Protein AF-A0A834P780-F1 (afdb_monomer_lite)

Foldseek 3Di:
DPPDDPLQFWKKWFWKFFPDDDDDDPDDDWDWDWDADPPFQWIFIDTPHDGRMITGMDGDPDCVVVDDPVVVVCVVDPPPPFDQPAALVNLVVLVVLLPDDDDDLLSFFGTAGPQLFKGKGWDPVDPVSRVSNQVSSVVSNDPDSFRKDWGTFRMKTADSVQLVVQQVPDPDPTRIWMWGADVVQRWIDTRRIITGDTDMDGDDDDPPPDDQDDDDDDDDDPPPVDDDDPLVVLLVVVVVLVVPDPDDQEAEEEEEDEPPFLDELVRDCLVSNVVSVVNDPRHHYAAEYADDPPSYDDHDPRYHYYHPVPDDPPDDHSYYHYGDDPPPPDPDPPPDD

Secondary structure (DSSP, 8-state):
-----TTT--EEEEEEEE-SPPPPPSSS---EEEEE-TTT-EEEEEETTEEEEEEEEEE-S-GGGTS--HHHHGGGS-GGG----EEHHHHHHHHHHHT----GGG--EEEE-TTSSEEEEE--S-HHHHHHHHHHHHHHT-S--S-EEEEEEEEEEE-HHHHHHHHHH--SSS-EEEEEEETTTTEEEETTEEEEEEEEEE-PPPPPS------------TT------HHHHHHHHHHHHHHHS-S--EEEEEEE--TT----GGG-SHHHHHHHHHTSTT-EEEEEEE--TTS--SPPTTEEEE-GGG--TT---SEEEE-S-TTSS--------

InterPro domains:
  IPR042104 Polyketide synthase, dehydratase domain superfamily [G3DSA:3.10.129.110] (1-208)
  IPR049900 Polyketide synthase, dehydratase domain [PS52019] (1-212)

Radius of gyration: 33.85 Å; chains: 1; bounding box: 93×37×92 Å

Organism: Vespula pensylvanica (NCBI:txid30213)

pLDDT: mean 85.48, std 14.21, range [28.95, 98.44]

Structure (mmCIF, N/CA/C/O backbone):
data_AF-A0A834P780-F1
#
_entry.id   AF-A0A834P780-F1
#
loop_
_atom_site.group_PDB
_atom_site.id
_atom_site.type_symbol
_atom_site.label_atom_id
_atom_site.label_alt_id
_atom_site.label_comp_id
_atom_site.label_asym_id
_atom_site.label_entity_id
_atom_site.label_seq_id
_atom_site.pdbx_PDB_ins_code
_atom_site.Cartn_x
_atom_site.Cartn_y
_atom_site.Cartn_z
_atom_site.occupancy
_atom_site.B_iso_or_equiv
_atom_site.auth_seq_id
_atom_site.auth_comp_id
_atom_site.auth_asym_id
_atom_site.auth_atom_id
_atom_site.pdbx_PDB_model_num
ATOM 1 N N . MET A 1 1 ? -33.443 7.386 7.843 1.00 53.06 1 MET A N 1
ATOM 2 C CA . MET A 1 1 ? -32.119 7.775 8.366 1.00 53.06 1 MET A CA 1
ATOM 3 C C . MET A 1 1 ? -32.273 8.022 9.853 1.00 53.06 1 MET A C 1
ATOM 5 O O . MET A 1 1 ? -33.355 8.438 10.237 1.00 53.06 1 MET A O 1
ATOM 9 N N . MET A 1 2 ? -31.246 7.759 10.665 1.00 61.97 2 MET A N 1
ATOM 10 C CA . MET A 1 2 ? -31.275 8.039 12.113 1.00 61.97 2 MET A CA 1
ATOM 11 C C . MET A 1 2 ? -31.047 9.528 12.452 1.00 61.97 2 MET A C 1
ATOM 13 O O . MET A 1 2 ? -31.083 9.888 13.618 1.00 61.97 2 MET A O 1
ATOM 17 N N . GLY A 1 3 ? -30.807 10.397 11.460 1.00 66.56 3 GLY A N 1
ATOM 18 C CA . GLY A 1 3 ? -30.687 11.851 11.656 1.00 66.56 3 GLY A CA 1
ATOM 19 C C . GLY A 1 3 ? -29.412 12.332 12.363 1.00 66.56 3 GLY A C 1
ATOM 20 O O . GLY A 1 3 ? -29.255 13.532 12.536 1.00 66.56 3 GLY A O 1
ATOM 21 N N . GLN A 1 4 ? -28.505 11.429 12.750 1.00 73.12 4 GLN A N 1
ATOM 22 C CA . GLN A 1 4 ? -27.232 11.753 13.404 1.00 73.12 4 GLN A CA 1
ATOM 23 C C . GLN A 1 4 ? -26.077 11.877 12.404 1.00 73.12 4 GLN A C 1
ATOM 25 O O . GLN A 1 4 ? -26.059 11.200 11.369 1.00 73.12 4 GLN A O 1
ATOM 30 N N . LEU A 1 5 ? -25.093 12.716 12.737 1.00 79.62 5 LEU A N 1
ATOM 31 C CA . LEU A 1 5 ? -23.859 12.852 11.969 1.00 79.62 5 LEU A CA 1
ATOM 32 C C . LEU A 1 5 ? -23.000 11.590 12.112 1.00 79.62 5 LEU A C 1
ATOM 34 O O . LEU A 1 5 ? -22.863 11.023 13.195 1.00 79.62 5 LEU A O 1
ATOM 38 N N . TYR A 1 6 ? -22.361 11.159 11.021 1.00 78.50 6 TYR A N 1
ATOM 39 C CA . TYR A 1 6 ? -21.456 10.000 11.049 1.00 78.50 6 TYR A CA 1
ATOM 40 C C . TYR A 1 6 ? -20.258 10.209 11.989 1.00 78.50 6 TYR A C 1
ATOM 42 O O . TYR A 1 6 ? -19.675 9.243 12.463 1.00 78.50 6 TYR A O 1
ATOM 50 N N . THR A 1 7 ? -19.913 11.465 12.283 1.00 81.44 7 THR A N 1
ATOM 51 C CA . THR A 1 7 ? -18.859 11.866 13.221 1.00 81.44 7 THR A CA 1
ATOM 52 C C . THR A 1 7 ? -19.252 11.745 14.690 1.00 81.44 7 THR A C 1
ATOM 54 O O . THR A 1 7 ? -18.440 12.093 15.538 1.00 81.44 7 THR A O 1
ATOM 57 N N . GLU A 1 8 ? -20.464 11.282 14.996 1.00 84.81 8 GLU A N 1
ATOM 58 C CA . GLU A 1 8 ? -20.998 11.130 16.359 1.00 84.81 8 GLU A CA 1
ATOM 59 C C . GLU A 1 8 ? -21.539 9.713 16.617 1.00 84.81 8 GLU A C 1
ATOM 61 O O . GLU A 1 8 ? -21.926 9.373 17.733 1.00 84.81 8 GLU A O 1
ATOM 66 N N . MET A 1 9 ? -21.551 8.858 15.589 1.00 88.25 9 MET A N 1
ATOM 67 C CA . MET A 1 9 ? -22.038 7.486 15.673 1.00 88.25 9 MET A CA 1
ATOM 68 C C . MET A 1 9 ? -20.899 6.477 15.780 1.00 88.25 9 MET A C 1
ATOM 70 O O . MET A 1 9 ? -20.223 6.157 14.803 1.00 88.25 9 MET A O 1
ATOM 74 N N . SER A 1 10 ? -20.753 5.894 16.962 1.00 92.75 10 SER A N 1
ATOM 75 C CA . SER A 1 10 ? -19.920 4.712 17.137 1.00 92.75 10 SER A CA 1
ATOM 76 C C . SER A 1 10 ? -20.602 3.466 16.565 1.00 92.75 10 SER A C 1
ATOM 78 O O . SER A 1 10 ? -21.794 3.225 16.780 1.00 92.75 10 SER A O 1
ATOM 80 N N . ILE A 1 11 ? -19.838 2.652 15.844 1.00 94.19 11 ILE A N 1
ATOM 81 C CA . ILE A 1 11 ? -20.357 1.530 15.060 1.00 94.19 11 ILE A CA 1
ATOM 82 C C . ILE A 1 11 ? -19.485 0.291 15.207 1.00 94.19 11 ILE A C 1
ATOM 84 O O . ILE A 1 11 ? -18.294 0.361 15.512 1.00 94.19 11 ILE A O 1
ATOM 88 N N . VAL A 1 12 ? -20.090 -0.859 14.921 1.00 97.06 12 VAL A N 1
ATOM 89 C CA . VAL A 1 12 ? -19.370 -2.108 14.692 1.00 97.06 12 VAL A CA 1
ATOM 90 C C . VAL A 1 12 ? -19.703 -2.616 13.298 1.00 97.06 12 VAL A C 1
ATOM 92 O O . VAL A 1 12 ? -20.877 -2.723 12.933 1.00 97.06 12 VAL A O 1
ATOM 95 N N . MET A 1 13 ? -18.666 -2.941 12.531 1.00 97.69 13 MET A N 1
ATOM 96 C CA . MET A 1 13 ? -18.792 -3.680 11.282 1.00 97.69 13 MET A CA 1
ATOM 97 C C . MET A 1 13 ? -18.293 -5.111 11.466 1.00 97.69 13 MET A C 1
ATOM 99 O O . MET A 1 13 ? -17.310 -5.358 12.162 1.00 97.69 13 MET A O 1
ATOM 103 N N . GLU A 1 14 ? -18.970 -6.063 10.837 1.00 98.12 14 GLU A N 1
ATOM 104 C CA . GLU A 1 14 ? -18.698 -7.493 10.949 1.00 98.12 14 GLU A CA 1
ATOM 105 C C . GLU A 1 14 ? -18.681 -8.128 9.560 1.00 98.12 14 GLU A C 1
ATOM 107 O O . GLU A 1 14 ? -19.506 -7.803 8.702 1.00 98.12 14 GLU A O 1
ATOM 112 N N . ASN A 1 15 ? -17.767 -9.079 9.366 1.00 97.88 15 ASN A N 1
ATOM 113 C CA . ASN A 1 15 ? -17.614 -9.851 8.134 1.00 97.88 15 ASN A CA 1
ATOM 114 C C . ASN A 1 15 ? -17.532 -8.972 6.877 1.00 97.88 15 ASN A C 1
ATOM 116 O O . ASN A 1 15 ? -18.175 -9.272 5.870 1.00 97.88 15 ASN A O 1
ATOM 120 N N . VAL A 1 16 ? -16.747 -7.895 6.949 1.00 98.44 16 VAL A N 1
ATOM 121 C CA . VAL A 1 16 ? -16.479 -7.033 5.798 1.00 98.44 16 VAL A CA 1
ATOM 122 C C . VAL A 1 16 ? -15.636 -7.819 4.800 1.00 98.44 16 VAL A C 1
ATOM 124 O O . VAL A 1 16 ? -14.624 -8.410 5.178 1.00 98.44 16 VAL A O 1
ATOM 127 N N . LYS A 1 17 ? -16.050 -7.846 3.537 1.00 98.25 17 LYS A N 1
ATOM 128 C CA . LYS A 1 17 ? -15.333 -8.494 2.435 1.00 98.25 17 LYS A CA 1
ATOM 129 C C . LYS A 1 17 ? -15.096 -7.487 1.327 1.00 98.25 17 LYS A C 1
ATOM 131 O O . LYS A 1 17 ? -16.049 -6.854 0.877 1.00 98.25 17 LYS A O 1
ATOM 136 N N . PHE A 1 18 ? -13.849 -7.382 0.891 1.00 97.12 18 PHE A N 1
ATOM 137 C CA . PHE A 1 18 ? -13.447 -6.594 -0.266 1.00 97.12 18 PHE A CA 1
ATOM 138 C C . PHE A 1 18 ? -13.364 -7.541 -1.462 1.00 97.12 18 PHE A C 1
ATOM 140 O O . PHE A 1 18 ? -12.452 -8.361 -1.553 1.00 97.12 18 PHE A O 1
ATOM 147 N N . ASN A 1 19 ? -14.356 -7.469 -2.344 1.00 95.19 19 ASN A N 1
ATOM 148 C CA . ASN A 1 19 ? -14.476 -8.371 -3.489 1.00 95.19 19 ASN A CA 1
ATOM 149 C C . ASN A 1 19 ? -13.595 -7.912 -4.655 1.00 95.19 19 ASN A C 1
ATOM 151 O O . ASN A 1 19 ? -13.084 -8.733 -5.412 1.00 95.19 19 ASN A O 1
ATOM 155 N N . ARG A 1 20 ? -13.437 -6.593 -4.809 1.00 92.56 20 ARG A N 1
ATOM 156 C CA . ARG A 1 20 ? -12.664 -5.975 -5.885 1.00 92.56 20 ARG A CA 1
ATOM 157 C C . ARG A 1 20 ? -12.121 -4.626 -5.431 1.00 92.56 20 ARG A C 1
ATOM 159 O O . ARG A 1 20 ? -12.815 -3.886 -4.740 1.00 92.56 20 ARG A O 1
ATOM 166 N N . ALA A 1 21 ? -10.900 -4.306 -5.845 1.00 91.88 21 ALA A N 1
ATOM 167 C CA . ALA A 1 21 ? -10.342 -2.972 -5.677 1.00 91.88 21 ALA A CA 1
ATOM 168 C C . ALA A 1 21 ? -10.869 -2.019 -6.758 1.00 91.88 21 ALA A C 1
ATOM 170 O O . ALA A 1 21 ? -11.030 -2.413 -7.914 1.00 91.88 21 ALA A O 1
ATOM 171 N N . THR A 1 22 ? -11.089 -0.765 -6.385 1.00 93.56 22 THR A N 1
ATOM 172 C CA . THR A 1 22 ? -11.543 0.291 -7.294 1.00 93.56 22 THR A CA 1
ATOM 173 C C . THR A 1 22 ? -10.359 1.172 -7.673 1.00 93.56 22 THR A C 1
ATOM 175 O O . THR A 1 22 ? -9.677 1.710 -6.801 1.00 93.56 22 THR A O 1
ATOM 178 N N . ILE A 1 23 ? -10.095 1.306 -8.974 1.00 92.62 23 ILE A N 1
ATOM 179 C CA . ILE A 1 23 ? -9.039 2.179 -9.497 1.00 92.62 23 ILE A CA 1
ATOM 180 C C . ILE A 1 23 ? -9.651 3.560 -9.714 1.00 92.62 23 ILE A C 1
ATOM 182 O O . ILE A 1 23 ? -10.583 3.707 -10.500 1.00 92.62 23 ILE A O 1
ATOM 186 N N . VAL A 1 24 ? -9.126 4.569 -9.023 1.00 93.56 24 VAL A N 1
ATOM 187 C CA . VAL A 1 24 ? -9.560 5.959 -9.200 1.00 93.56 24 VAL A CA 1
ATOM 188 C C . VAL A 1 24 ? -8.748 6.579 -10.346 1.00 93.56 24 VAL A C 1
ATOM 190 O O . VAL A 1 24 ? -7.519 6.581 -10.256 1.00 93.56 24 VAL A O 1
ATOM 193 N N . PRO A 1 25 ? -9.384 7.069 -11.427 1.00 93.75 25 PRO A N 1
ATOM 194 C CA . PRO A 1 25 ? -8.677 7.699 -12.537 1.00 93.75 25 PRO A CA 1
ATOM 195 C C . PRO A 1 25 ? -8.158 9.091 -12.146 1.00 93.75 25 PRO A C 1
ATOM 197 O O . PRO A 1 25 ? -8.741 9.756 -11.291 1.00 93.75 25 PRO A O 1
ATOM 200 N N . GLU A 1 26 ? -7.092 9.555 -12.805 1.00 94.12 26 GLU A N 1
ATOM 201 C CA . GLU A 1 26 ? -6.546 10.909 -12.593 1.00 94.12 26 GLU A CA 1
ATOM 202 C C . GLU A 1 26 ? -7.549 12.009 -12.967 1.00 94.12 26 GLU A C 1
ATOM 204 O O . GLU A 1 26 ? -7.599 13.060 -12.331 1.00 94.12 26 GLU A O 1
ATOM 209 N N . VAL A 1 27 ? -8.367 11.751 -13.991 1.00 95.62 27 VAL A N 1
ATOM 210 C CA . VAL A 1 27 ? -9.405 12.659 -14.483 1.00 95.62 27 VAL A CA 1
ATOM 211 C C . VAL A 1 27 ? -10.743 11.927 -14.514 1.00 95.62 27 VAL A C 1
ATOM 213 O O . VAL A 1 27 ? -10.834 10.791 -14.978 1.00 95.62 27 VAL A O 1
ATOM 216 N N . GLY A 1 28 ? -11.797 12.601 -14.053 1.00 93.38 28 GLY A N 1
ATOM 217 C CA . GLY A 1 28 ? -13.164 12.083 -14.036 1.00 93.38 28 GLY A CA 1
ATOM 218 C C . GLY A 1 28 ? -13.684 11.837 -12.622 1.00 93.38 28 GLY A C 1
ATOM 219 O O . GLY A 1 28 ? -13.218 12.437 -11.656 1.00 93.38 28 GLY A O 1
ATOM 220 N N . LYS A 1 29 ? -14.696 10.976 -12.509 1.00 93.75 29 LYS A N 1
ATOM 221 C CA . LYS A 1 29 ? -15.316 10.595 -11.236 1.00 93.75 29 LYS A CA 1
ATOM 222 C C . LYS A 1 29 ? -15.592 9.097 -11.202 1.00 93.75 29 LYS A C 1
ATOM 224 O O . LYS A 1 29 ? -15.872 8.499 -12.237 1.00 93.75 29 LYS A O 1
ATOM 229 N N . VAL A 1 30 ? -15.560 8.524 -10.002 1.00 94.62 30 VAL A N 1
ATOM 230 C CA . VAL A 1 30 ? -16.035 7.163 -9.725 1.00 94.62 30 VAL A CA 1
ATOM 231 C C . VAL A 1 30 ? -17.297 7.276 -8.884 1.00 94.62 30 VAL A C 1
ATOM 233 O O . VAL A 1 30 ? -17.285 7.914 -7.832 1.00 94.62 30 VAL A O 1
ATOM 236 N N . GLU A 1 31 ? -18.389 6.680 -9.352 1.00 95.38 31 GLU A N 1
ATOM 237 C CA . GLU A 1 31 ? -19.651 6.660 -8.616 1.00 95.38 31 GLU A CA 1
ATOM 238 C C . GLU A 1 31 ? -19.748 5.388 -7.778 1.00 95.38 31 GLU A C 1
ATOM 240 O O . GLU A 1 31 ? -19.650 4.272 -8.290 1.00 95.38 31 GLU A O 1
ATOM 245 N N . ILE A 1 32 ? -19.930 5.577 -6.471 1.00 96.38 32 ILE A N 1
ATOM 246 C CA . ILE A 1 32 ? -20.053 4.500 -5.494 1.00 96.38 32 IL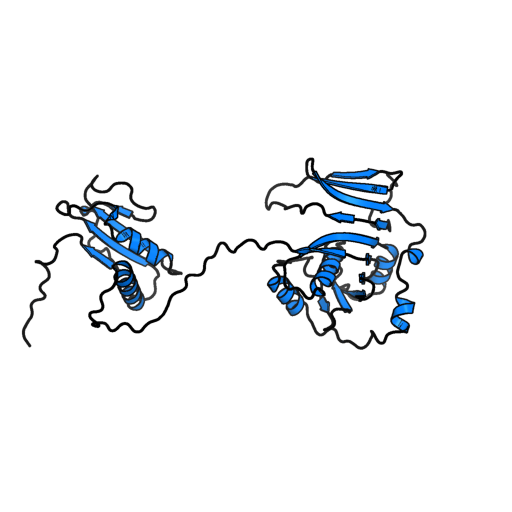E A CA 1
ATOM 247 C C . ILE A 1 32 ? -21.407 4.627 -4.804 1.00 96.38 32 ILE A C 1
ATOM 249 O O . ILE A 1 32 ? -21.736 5.673 -4.241 1.00 96.38 32 ILE A O 1
ATOM 253 N N . ILE A 1 33 ? -22.174 3.543 -4.812 1.00 97.25 33 ILE A N 1
ATOM 254 C CA . ILE A 1 33 ? -23.492 3.462 -4.186 1.00 97.25 33 ILE A CA 1
ATOM 255 C C . ILE A 1 33 ? -23.385 2.587 -2.941 1.00 97.25 33 ILE A C 1
ATOM 257 O O . ILE A 1 33 ? -22.911 1.455 -3.004 1.00 97.25 33 ILE A O 1
ATOM 261 N N . VAL A 1 34 ? -23.846 3.099 -1.799 1.00 96.50 34 VAL A N 1
ATOM 262 C CA . VAL A 1 34 ? -23.884 2.353 -0.534 1.00 96.50 34 VAL A CA 1
ATOM 263 C C . VAL A 1 34 ? -25.327 2.015 -0.192 1.00 96.50 34 VAL A C 1
ATOM 265 O O . VAL A 1 34 ? -26.164 2.901 -0.019 1.00 96.50 34 VAL A O 1
ATOM 268 N N . MET A 1 35 ? -25.614 0.727 -0.046 1.00 95.94 35 MET A N 1
ATOM 269 C CA . MET A 1 35 ? -26.929 0.216 0.326 1.00 95.94 35 MET A CA 1
ATOM 270 C C . MET A 1 35 ? -26.850 -0.460 1.687 1.00 95.94 35 MET A C 1
ATOM 272 O O . MET A 1 35 ? -25.970 -1.281 1.924 1.00 95.94 35 MET A O 1
ATOM 276 N N . ILE A 1 36 ? -27.779 -0.131 2.588 1.00 95.31 36 ILE A N 1
ATOM 277 C CA . ILE A 1 36 ? -27.848 -0.711 3.936 1.00 95.31 36 ILE A CA 1
ATOM 278 C C . ILE A 1 36 ? -29.266 -1.217 4.197 1.00 95.31 36 ILE A C 1
ATOM 280 O O . ILE A 1 36 ? -30.235 -0.453 4.195 1.00 95.31 36 ILE A O 1
ATOM 284 N N . GLN A 1 37 ? -29.393 -2.508 4.487 1.00 94.50 37 GLN A N 1
ATOM 285 C CA . GLN A 1 37 ? -30.644 -3.137 4.892 1.00 94.50 37 GLN A CA 1
ATOM 286 C C . GLN A 1 37 ? -30.921 -2.848 6.370 1.00 94.50 37 GLN A C 1
ATOM 288 O O . GLN A 1 37 ? -30.290 -3.422 7.254 1.00 94.50 37 GLN A O 1
ATOM 293 N N . LYS A 1 38 ? -31.904 -1.988 6.661 1.00 88.25 38 LYS A N 1
ATOM 294 C CA . LYS A 1 38 ? -32.189 -1.515 8.032 1.00 88.25 38 LYS A CA 1
ATOM 295 C C . LYS A 1 38 ? -32.453 -2.629 9.053 1.00 88.25 38 LYS A C 1
ATOM 297 O O . LYS A 1 38 ? -32.043 -2.491 10.196 1.00 88.25 38 LYS A O 1
ATOM 302 N N . GLY A 1 39 ? -33.143 -3.702 8.659 1.00 90.44 39 GLY A N 1
ATOM 303 C CA . GLY A 1 39 ? -33.504 -4.784 9.584 1.00 90.44 39 GLY A CA 1
ATOM 304 C C . GLY A 1 39 ? -32.335 -5.712 9.920 1.00 90.44 39 GLY A C 1
ATOM 305 O O . GLY A 1 39 ? -32.131 -6.067 11.075 1.00 90.44 39 GLY A O 1
ATOM 306 N N . SER A 1 40 ? -31.550 -6.099 8.912 1.00 93.50 40 SER A N 1
ATOM 307 C CA . SER A 1 40 ? -30.451 -7.060 9.074 1.00 93.50 40 SER A CA 1
ATOM 308 C C . SER A 1 40 ? -29.105 -6.394 9.377 1.00 93.50 40 SER A C 1
ATOM 310 O O . SER A 1 40 ? -28.187 -7.066 9.846 1.00 93.50 40 SER A O 1
ATOM 312 N N . GLY A 1 41 ? -28.960 -5.101 9.074 1.00 95.19 41 GLY A N 1
ATOM 313 C CA . GLY A 1 41 ? -27.688 -4.382 9.090 1.00 95.19 41 GLY A CA 1
ATOM 314 C C . GLY A 1 41 ? -26.738 -4.795 7.965 1.00 95.19 41 GLY A C 1
ATOM 315 O O . GLY A 1 41 ? -25.602 -4.337 7.941 1.00 95.19 41 GLY A O 1
ATOM 316 N N . LYS A 1 42 ? -27.146 -5.673 7.039 1.00 97.88 42 LYS A N 1
ATOM 317 C CA . LYS A 1 42 ? -26.307 -6.030 5.888 1.00 97.88 42 LYS A CA 1
ATOM 318 C C . LYS A 1 42 ? -26.124 -4.809 4.998 1.00 97.88 42 LYS A C 1
ATOM 320 O O . LYS A 1 42 ? -27.096 -4.105 4.724 1.00 97.88 42 LYS A O 1
ATOM 325 N N . PHE A 1 43 ? -24.900 -4.578 4.554 1.00 97.81 43 PHE A N 1
ATOM 326 C CA . PHE A 1 43 ? -24.593 -3.512 3.620 1.00 97.81 43 PHE A CA 1
ATOM 327 C C . PHE A 1 43 ? -23.808 -4.029 2.425 1.00 97.81 43 PHE A C 1
ATOM 329 O O . PHE A 1 43 ? -23.070 -5.014 2.520 1.00 97.81 43 PHE A O 1
ATOM 336 N N . GLU A 1 44 ? -23.961 -3.315 1.321 1.00 97.69 44 GLU A N 1
ATOM 337 C CA . GLU A 1 44 ? -23.237 -3.533 0.080 1.00 97.69 44 GLU A CA 1
ATOM 338 C C . GLU A 1 44 ? -22.784 -2.181 -0.468 1.00 97.69 44 GLU A C 1
ATOM 340 O O . GLU A 1 44 ? -23.498 -1.180 -0.373 1.00 97.69 44 GLU A O 1
ATOM 345 N N . VAL A 1 45 ? -21.574 -2.159 -1.011 1.00 98.06 45 VAL A N 1
ATOM 346 C CA . VAL A 1 45 ? -20.997 -1.026 -1.724 1.00 98.06 45 VAL A CA 1
ATOM 347 C C . VAL A 1 45 ? -20.837 -1.456 -3.171 1.00 98.06 45 VAL A C 1
ATOM 349 O O . VAL A 1 45 ? -20.222 -2.490 -3.440 1.00 98.06 45 VAL A O 1
ATOM 352 N N . VAL A 1 46 ? -21.409 -0.681 -4.082 1.00 97.25 46 VAL A N 1
ATOM 353 C CA . VAL A 1 46 ? -21.520 -1.006 -5.502 1.00 97.25 46 VAL A CA 1
ATOM 354 C C . VAL A 1 46 ? -20.834 0.073 -6.330 1.00 97.25 46 VAL A C 1
ATOM 356 O O . VAL A 1 46 ? -20.993 1.262 -6.064 1.00 97.25 46 VAL A O 1
ATOM 359 N N . GLU A 1 47 ? -20.081 -0.360 -7.333 1.00 95.94 47 GLU A N 1
ATOM 360 C CA . GLU A 1 47 ? -19.492 0.479 -8.376 1.00 95.94 47 GLU A CA 1
ATOM 361 C C . GLU A 1 47 ? -20.043 -0.008 -9.725 1.00 95.94 47 GLU A C 1
ATOM 363 O O . GLU A 1 47 ? -19.820 -1.163 -10.107 1.00 95.94 47 GLU A O 1
ATOM 368 N N . GLY A 1 48 ? -20.810 0.839 -10.421 1.00 91.25 48 GLY A N 1
ATOM 369 C CA . GLY A 1 48 ? -21.613 0.414 -11.575 1.00 91.25 48 GLY A CA 1
ATOM 370 C C . GLY A 1 48 ? -22.645 -0.640 -11.164 1.00 91.25 48 GLY A C 1
ATOM 371 O O . GLY A 1 48 ? -23.474 -0.378 -10.299 1.00 91.25 48 GLY A O 1
ATOM 372 N N . ASP A 1 49 ? -22.536 -1.845 -11.729 1.00 90.50 49 ASP A N 1
ATOM 373 C CA . ASP A 1 49 ? -23.419 -2.984 -11.423 1.00 90.50 49 ASP A CA 1
ATOM 374 C C . ASP A 1 49 ? -22.746 -4.056 -10.545 1.00 90.50 49 ASP A C 1
ATOM 376 O O . ASP A 1 49 ? -23.281 -5.146 -10.343 1.00 90.50 49 ASP A O 1
ATOM 380 N N . THR A 1 50 ? -21.537 -3.790 -10.037 1.00 94.69 50 THR A N 1
ATOM 381 C CA . THR A 1 50 ? -20.739 -4.787 -9.305 1.00 94.69 50 THR A CA 1
ATOM 382 C C . THR A 1 50 ? -20.621 -4.446 -7.824 1.00 94.69 50 THR A C 1
ATOM 384 O O . THR A 1 50 ? -20.135 -3.377 -7.456 1.00 94.69 50 THR A O 1
ATOM 387 N N . ALA A 1 51 ? -20.994 -5.390 -6.954 1.00 96.06 51 ALA A N 1
ATOM 388 C CA . ALA A 1 51 ? -20.771 -5.282 -5.514 1.00 96.06 51 ALA A CA 1
ATOM 389 C C . ALA A 1 51 ? -19.279 -5.455 -5.173 1.00 96.06 51 ALA A C 1
ATOM 391 O O . ALA A 1 51 ? -18.735 -6.564 -5.198 1.00 96.06 51 ALA A O 1
ATOM 392 N N . ILE A 1 52 ? -18.623 -4.350 -4.824 1.00 97.75 52 ILE A N 1
ATOM 393 C CA . ILE A 1 52 ? -17.189 -4.287 -4.520 1.00 97.75 52 ILE A CA 1
ATOM 394 C C . ILE A 1 52 ? -16.881 -4.531 -3.039 1.00 97.75 52 ILE A C 1
ATOM 396 O O . ILE A 1 52 ? -15.830 -5.090 -2.723 1.00 97.75 52 ILE A O 1
ATOM 400 N N . VAL A 1 53 ? -17.799 -4.186 -2.129 1.00 98.31 53 VAL A N 1
ATOM 401 C CA . VAL A 1 53 ? -17.673 -4.471 -0.689 1.00 98.31 53 VAL A CA 1
ATOM 402 C C . VAL A 1 53 ? -18.997 -4.981 -0.146 1.00 98.31 53 VAL A C 1
ATOM 404 O O . VAL A 1 53 ? -20.057 -4.471 -0.495 1.00 98.31 53 VAL A O 1
ATOM 407 N N . THR A 1 54 ? -18.943 -5.966 0.743 1.00 98.38 54 THR A N 1
ATOM 408 C CA . THR A 1 54 ? -20.119 -6.447 1.482 1.00 98.38 54 THR A CA 1
ATOM 409 C C . THR A 1 54 ? -19.795 -6.569 2.960 1.00 98.38 54 THR A C 1
ATOM 411 O O . THR A 1 54 ? -18.633 -6.730 3.331 1.00 98.38 54 THR A O 1
ATOM 414 N N . GLY A 1 55 ? -20.805 -6.511 3.818 1.00 98.38 55 GLY A N 1
ATOM 415 C CA . GLY A 1 55 ? -20.614 -6.750 5.242 1.00 98.38 55 GLY A CA 1
ATOM 416 C C . GLY A 1 55 ? -21.888 -6.561 6.045 1.00 98.38 55 GLY A C 1
ATOM 417 O O . GLY A 1 55 ? -22.993 -6.480 5.507 1.00 98.38 55 GLY A O 1
ATOM 418 N N . LYS A 1 56 ? -21.733 -6.496 7.363 1.00 98.12 56 LYS A N 1
ATOM 419 C CA . LYS A 1 56 ? -22.799 -6.137 8.295 1.00 98.12 56 LYS A CA 1
ATOM 420 C C . LYS A 1 56 ? -22.347 -4.955 9.138 1.00 98.12 56 LYS A C 1
ATOM 422 O O . LYS A 1 56 ? -21.216 -4.941 9.603 1.00 98.12 56 LYS A O 1
ATOM 427 N N . ILE A 1 57 ? -23.226 -3.988 9.345 1.00 96.19 57 ILE A N 1
ATOM 428 C CA . ILE A 1 57 ? -23.019 -2.829 10.206 1.00 96.19 57 ILE A CA 1
ATOM 429 C C . ILE A 1 57 ? -24.113 -2.794 11.269 1.00 96.19 57 ILE A C 1
ATOM 431 O O . ILE A 1 57 ? -25.278 -3.096 11.000 1.00 96.19 57 ILE A O 1
ATOM 435 N N . ARG A 1 58 ? -23.742 -2.429 12.493 1.00 93.81 58 ARG A N 1
ATOM 436 C CA . ARG A 1 58 ? -24.688 -2.211 13.586 1.00 93.81 58 ARG A CA 1
ATOM 437 C C . ARG A 1 58 ? -24.232 -1.084 14.498 1.00 93.81 58 ARG A C 1
ATOM 439 O O . ARG A 1 58 ? -23.040 -0.913 14.752 1.00 93.81 58 ARG A O 1
ATOM 446 N N . LEU A 1 59 ? -25.213 -0.357 15.019 1.00 89.88 59 LEU A N 1
ATOM 447 C CA . LEU A 1 59 ? -25.028 0.516 16.171 1.00 89.88 59 LEU A CA 1
ATOM 448 C C . LEU A 1 59 ? -24.979 -0.348 17.428 1.00 89.88 59 LEU A C 1
ATOM 450 O O . LEU A 1 59 ? -25.675 -1.364 17.518 1.00 89.88 59 LEU A O 1
ATOM 454 N N . VAL A 1 60 ? -24.160 0.050 18.394 1.00 82.00 60 VAL A N 1
ATOM 455 C CA . VAL A 1 60 ? -24.023 -0.681 19.653 1.00 82.00 60 VAL A CA 1
ATOM 456 C C . VAL A 1 60 ? -24.242 0.274 20.806 1.00 82.00 60 VAL A C 1
ATOM 458 O O . VAL A 1 60 ? -23.619 1.326 20.877 1.00 82.00 60 VAL A O 1
ATOM 461 N N . THR A 1 61 ? -25.129 -0.108 21.720 1.00 76.38 61 THR A N 1
ATOM 462 C CA . THR A 1 61 ? -25.453 0.677 22.917 1.00 76.38 61 THR A CA 1
ATOM 463 C C . THR A 1 61 ? -24.354 0.617 23.976 1.00 76.38 61 THR A C 1
ATOM 465 O O . THR A 1 61 ? -24.218 1.542 24.766 1.00 76.38 61 THR A O 1
ATOM 468 N N . ASN A 1 62 ? -23.552 -0.453 23.996 1.00 82.44 62 ASN A N 1
ATOM 469 C CA . ASN A 1 62 ? -22.424 -0.616 24.910 1.00 82.44 62 ASN A CA 1
ATOM 470 C C . ASN A 1 62 ? -21.191 -1.163 24.169 1.00 82.44 62 ASN A C 1
ATOM 472 O O . ASN A 1 62 ? -21.030 -2.374 24.017 1.00 82.44 62 ASN A O 1
ATOM 476 N N . LEU A 1 63 ? -20.322 -0.257 23.713 1.00 84.25 63 LEU A N 1
ATOM 477 C CA . LEU A 1 63 ? -19.091 -0.595 22.985 1.00 84.25 63 LEU A CA 1
ATOM 478 C C . LEU A 1 63 ? -18.033 -1.253 23.865 1.00 84.25 63 LEU A C 1
ATOM 480 O O . LEU A 1 63 ? -17.222 -2.018 23.354 1.00 84.25 63 LEU A O 1
ATOM 484 N N . SER A 1 64 ? -18.050 -1.019 25.177 1.00 81.75 64 SER A N 1
ATOM 485 C CA . SER A 1 64 ? -17.077 -1.618 26.094 1.00 81.75 64 SER A CA 1
ATOM 486 C C . SER A 1 64 ? -17.156 -3.147 26.099 1.00 81.75 64 SER A C 1
ATOM 488 O O . SER A 1 64 ? -16.154 -3.806 26.341 1.00 81.75 64 SER A O 1
ATOM 490 N N . LYS A 1 65 ? -18.325 -3.723 25.780 1.00 85.75 65 LYS A N 1
ATOM 491 C CA . LYS A 1 65 ? -18.503 -5.177 25.603 1.00 85.75 65 LYS A CA 1
ATOM 492 C C . LYS A 1 65 ? -18.008 -5.703 24.252 1.00 85.75 65 LYS A C 1
ATOM 494 O O . LYS A 1 65 ? -17.882 -6.910 24.077 1.00 85.75 65 LYS A O 1
ATOM 499 N N . GLU A 1 66 ? -17.781 -4.822 23.284 1.00 89.75 66 GLU A N 1
ATOM 500 C CA . GLU A 1 66 ? -17.312 -5.182 21.943 1.00 89.75 66 GLU A CA 1
ATOM 501 C C . GLU A 1 66 ? -15.791 -5.132 21.817 1.00 89.75 66 GLU A C 1
ATOM 503 O O . GLU A 1 66 ? -15.242 -5.783 20.922 1.00 89.75 66 GLU A O 1
ATOM 508 N N . LYS A 1 67 ? -15.153 -4.352 22.689 1.00 88.44 67 LYS A N 1
ATOM 509 C CA . LYS A 1 67 ? -13.719 -4.102 22.733 1.00 88.44 67 LYS A CA 1
ATOM 510 C C . LYS A 1 67 ? -12.977 -5.162 23.532 1.00 88.44 67 LYS A C 1
ATOM 512 O O . LYS A 1 67 ? -13.531 -5.781 24.443 1.00 88.44 67 LYS A O 1
ATOM 517 N N . VAL A 1 68 ? -11.7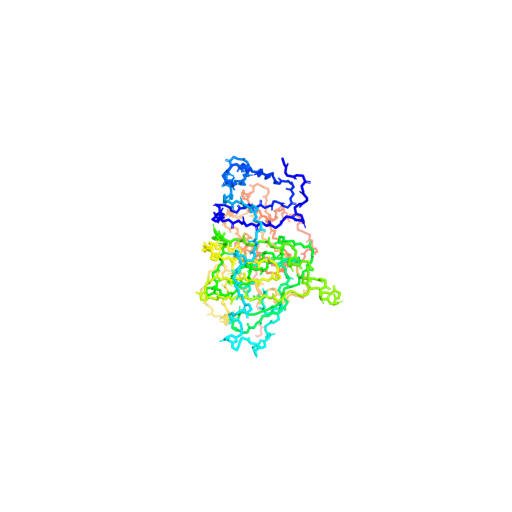07 -5.357 23.206 1.00 87.06 68 VAL A N 1
ATOM 518 C CA . VAL A 1 68 ? -10.823 -6.197 24.019 1.00 87.06 68 VAL A CA 1
ATOM 519 C C . VAL A 1 68 ? -10.380 -5.392 25.252 1.00 87.06 68 VAL A C 1
ATOM 521 O O . VAL A 1 68 ? -9.996 -4.232 25.109 1.00 87.06 68 VAL A O 1
ATOM 524 N N . PRO A 1 69 ? -10.405 -5.960 26.474 1.00 84.19 69 PRO A N 1
ATOM 525 C CA . PRO A 1 69 ? -9.989 -5.254 27.686 1.00 84.19 69 PRO A CA 1
ATOM 526 C C . PRO A 1 69 ? -8.456 -5.178 27.780 1.00 84.19 69 PRO A C 1
ATOM 528 O O . PRO A 1 69 ? -7.828 -5.846 28.605 1.00 84.19 69 PRO A O 1
ATOM 531 N N . PHE A 1 70 ? -7.838 -4.373 26.916 1.00 79.25 70 PHE A N 1
ATOM 532 C CA . PHE A 1 70 ? -6.383 -4.251 26.821 1.00 79.25 70 PHE A CA 1
ATOM 533 C C . PHE A 1 70 ? -5.732 -3.745 28.105 1.00 79.25 70 PHE A C 1
ATOM 535 O O . PHE A 1 70 ? -4.636 -4.189 28.425 1.00 79.25 70 PHE A O 1
ATOM 542 N N . ASP A 1 71 ? -6.425 -2.929 28.900 1.00 73.62 71 ASP A N 1
ATOM 543 C CA . ASP A 1 71 ? -5.936 -2.493 30.214 1.00 73.62 71 ASP A CA 1
ATOM 544 C C . ASP A 1 71 ? -5.667 -3.669 31.162 1.00 73.62 71 ASP A C 1
ATOM 546 O O . ASP A 1 71 ? -4.799 -3.589 32.025 1.00 73.62 71 ASP A O 1
ATOM 550 N N . VAL A 1 72 ? -6.400 -4.775 31.012 1.00 68.69 72 VAL A N 1
ATOM 551 C CA . VAL A 1 72 ? -6.192 -5.997 31.800 1.00 68.69 72 VAL A CA 1
ATOM 552 C C . VAL A 1 72 ? -5.051 -6.824 31.211 1.00 68.69 72 VAL A C 1
ATOM 554 O O . VAL A 1 72 ? -4.228 -7.352 31.952 1.00 68.69 72 VAL A O 1
ATOM 557 N N . ILE A 1 73 ? -4.979 -6.918 29.882 1.00 71.12 73 ILE A N 1
ATOM 558 C CA . ILE A 1 73 ? -3.948 -7.690 29.172 1.00 71.12 73 ILE A CA 1
ATOM 559 C C . ILE A 1 73 ? -2.564 -7.060 29.365 1.00 71.12 73 ILE A C 1
ATOM 561 O O . ILE A 1 73 ? -1.611 -7.755 29.702 1.00 71.12 73 ILE A O 1
ATOM 565 N N . ASN A 1 74 ? -2.464 -5.742 29.204 1.00 71.00 74 ASN A N 1
ATOM 566 C CA . ASN A 1 74 ? -1.211 -4.996 29.269 1.00 71.00 74 ASN A CA 1
ATOM 567 C C . ASN A 1 74 ? -0.656 -4.879 30.695 1.00 71.00 74 ASN A C 1
ATOM 569 O O . ASN A 1 74 ? 0.533 -4.647 30.849 1.00 71.00 74 ASN A O 1
ATOM 573 N N . ARG A 1 75 ? -1.471 -5.072 31.742 1.00 63.00 75 ARG A N 1
ATOM 574 C CA . ARG A 1 75 ? -0.972 -5.182 33.128 1.00 63.00 75 ARG A CA 1
ATOM 575 C C . ARG A 1 75 ? -0.213 -6.485 33.391 1.00 63.00 75 ARG A C 1
ATOM 577 O O . ARG A 1 75 ? 0.545 -6.547 34.349 1.00 63.00 75 ARG A O 1
ATOM 584 N N . ASN A 1 76 ? -0.433 -7.513 32.569 1.00 54.03 76 ASN A N 1
ATOM 585 C CA . ASN A 1 76 ? 0.138 -8.851 32.745 1.00 54.03 76 ASN A CA 1
ATOM 586 C C . ASN A 1 76 ? 1.320 -9.137 31.805 1.00 54.03 76 ASN A C 1
ATOM 588 O O . ASN A 1 76 ? 1.825 -10.258 31.784 1.00 54.03 76 ASN A O 1
ATOM 592 N N . ILE A 1 77 ? 1.727 -8.167 30.986 1.00 58.41 77 ILE A N 1
ATOM 593 C CA . ILE A 1 77 ? 2.815 -8.308 30.019 1.00 58.41 77 ILE A CA 1
ATOM 594 C C . ILE A 1 77 ? 3.694 -7.065 30.161 1.00 58.41 77 ILE A C 1
ATOM 596 O O . ILE A 1 77 ? 3.170 -5.954 30.121 1.00 58.41 77 ILE A O 1
ATOM 600 N N . ASP A 1 78 ? 5.013 -7.241 30.265 1.00 53.59 78 ASP A N 1
ATOM 601 C CA . ASP A 1 78 ? 6.009 -6.160 30.179 1.00 53.59 78 ASP A CA 1
ATOM 602 C C . ASP A 1 78 ? 6.090 -5.625 28.737 1.00 53.59 78 ASP A C 1
ATOM 604 O O . ASP A 1 78 ? 7.102 -5.688 28.049 1.00 53.59 78 ASP A O 1
ATOM 608 N N . VAL A 1 79 ? 4.962 -5.150 28.200 1.00 54.72 79 VAL A N 1
ATOM 609 C CA . VAL A 1 79 ? 4.925 -4.583 26.850 1.00 54.72 79 VAL A CA 1
ATOM 610 C C . VAL A 1 79 ? 5.642 -3.229 26.831 1.00 54.72 79 VAL A C 1
ATOM 612 O O . VAL A 1 79 ? 5.915 -2.718 25.752 1.00 54.72 79 VAL A O 1
ATOM 615 N N . ASN A 1 80 ? 5.880 -2.596 27.987 1.00 55.22 80 ASN A N 1
ATOM 616 C CA . ASN A 1 80 ? 6.176 -1.166 28.106 1.00 55.22 80 ASN A CA 1
ATOM 617 C C . ASN A 1 80 ? 7.620 -0.713 27.897 1.00 55.22 80 ASN A C 1
ATOM 619 O O . ASN A 1 80 ? 7.797 0.489 27.733 1.00 55.22 80 ASN A O 1
ATOM 623 N N . ASP A 1 81 ? 8.579 -1.626 27.765 1.00 67.06 81 ASP A N 1
ATOM 624 C CA . ASP A 1 81 ? 9.997 -1.244 27.681 1.00 67.06 81 ASP A CA 1
ATOM 625 C C . ASP A 1 81 ? 10.593 -1.312 26.268 1.00 67.06 81 ASP A C 1
ATOM 627 O O . ASP A 1 81 ? 11.770 -1.021 26.078 1.00 67.06 81 ASP A O 1
ATOM 631 N N . GLU A 1 82 ? 9.813 -1.697 25.253 1.00 81.69 82 GLU A N 1
ATOM 632 C CA . GLU A 1 82 ? 10.336 -1.747 23.886 1.00 81.69 82 GLU A CA 1
ATOM 633 C C . GLU A 1 82 ? 10.320 -0.355 23.240 1.00 81.69 82 GLU A C 1
ATOM 635 O O . GLU A 1 82 ? 9.252 0.229 23.028 1.00 81.69 82 GLU A O 1
ATOM 640 N N . GLU A 1 83 ? 11.506 0.157 22.912 1.00 89.50 83 GLU A N 1
ATOM 641 C CA . GLU A 1 83 ? 11.671 1.438 22.231 1.00 89.50 83 GLU A CA 1
ATOM 642 C C . GLU A 1 83 ? 11.175 1.384 20.775 1.00 89.50 83 GLU A C 1
ATOM 644 O O . GLU A 1 83 ? 11.245 0.367 20.075 1.00 89.50 83 GLU A O 1
ATOM 649 N N . GLU A 1 84 ? 10.642 2.511 20.300 1.00 94.25 84 GLU A N 1
ATOM 650 C CA . GLU A 1 84 ? 10.188 2.674 18.917 1.00 94.25 84 GLU A CA 1
ATOM 651 C C . GLU A 1 84 ? 11.346 3.136 18.030 1.00 94.25 84 GLU A C 1
ATOM 653 O O . GLU A 1 84 ? 11.455 4.308 17.676 1.00 94.25 84 GLU A O 1
ATOM 658 N N . GLU A 1 85 ? 12.232 2.197 17.707 1.00 95.81 85 GLU A N 1
ATOM 659 C CA . GLU A 1 85 ? 13.478 2.469 16.982 1.00 95.81 85 GLU A CA 1
ATOM 660 C C . GLU A 1 85 ? 13.282 2.764 15.487 1.00 95.81 85 GLU A C 1
ATOM 662 O O . GLU A 1 85 ? 14.108 3.447 14.884 1.00 95.81 85 GLU A O 1
ATOM 667 N N . LEU A 1 86 ? 12.215 2.247 14.865 1.00 97.31 86 LEU A N 1
ATOM 668 C CA . LEU A 1 86 ? 11.976 2.420 13.431 1.00 97.31 86 LEU A CA 1
ATOM 669 C C . LEU A 1 86 ? 11.222 3.719 13.185 1.00 97.31 86 LEU A C 1
ATOM 671 O O . LEU A 1 86 ? 10.095 3.876 13.657 1.00 97.31 86 LEU A O 1
ATOM 675 N N . ASP A 1 87 ? 11.812 4.620 12.405 1.00 97.19 87 ASP A N 1
ATOM 676 C CA . ASP A 1 87 ? 11.198 5.897 12.057 1.00 97.19 87 ASP A CA 1
ATOM 677 C C . ASP A 1 87 ? 10.329 5.816 10.786 1.00 97.19 87 ASP A C 1
ATOM 679 O O . ASP A 1 87 ? 10.269 4.805 10.077 1.00 97.19 87 ASP A O 1
ATOM 683 N N . GLU A 1 88 ? 9.646 6.918 10.468 1.00 97.06 88 GLU A N 1
ATOM 684 C CA . GLU A 1 88 ? 8.845 7.058 9.250 1.00 97.06 88 GLU A CA 1
ATOM 685 C C . GLU A 1 88 ? 9.615 6.628 7.982 1.00 97.06 88 GLU A C 1
ATOM 687 O O . GLU A 1 88 ? 9.074 5.950 7.102 1.00 97.06 88 GLU A O 1
ATOM 692 N N . ARG A 1 89 ? 10.889 7.016 7.854 1.00 97.31 89 ARG A N 1
ATOM 693 C CA . ARG A 1 89 ? 11.685 6.734 6.657 1.00 97.31 89 ARG A CA 1
ATOM 694 C C . ARG A 1 89 ? 11.904 5.235 6.510 1.00 97.31 89 ARG A C 1
ATOM 696 O O . ARG A 1 89 ? 11.724 4.727 5.401 1.00 97.31 89 ARG A O 1
ATOM 703 N N . ASP A 1 90 ? 12.256 4.547 7.586 1.00 97.25 90 ASP A N 1
ATOM 704 C CA . ASP A 1 90 ? 12.493 3.105 7.584 1.00 97.25 90 ASP A CA 1
ATOM 705 C C . ASP A 1 90 ? 11.221 2.326 7.243 1.00 97.25 90 ASP A C 1
ATOM 707 O O . ASP A 1 90 ? 11.230 1.460 6.359 1.00 97.25 90 ASP A O 1
ATOM 711 N N . ILE A 1 91 ? 10.098 2.704 7.860 1.00 97.44 91 ILE A N 1
ATOM 712 C CA . ILE A 1 91 ? 8.792 2.064 7.660 1.00 97.44 91 ILE A CA 1
ATOM 713 C C . ILE A 1 91 ? 8.363 2.156 6.192 1.00 97.44 91 ILE A C 1
ATOM 715 O O . ILE A 1 91 ? 8.085 1.140 5.546 1.00 97.44 91 ILE A O 1
ATOM 719 N N . TYR A 1 92 ? 8.345 3.363 5.619 1.00 97.81 92 TYR A N 1
ATOM 720 C CA . TYR A 1 92 ? 7.892 3.535 4.237 1.00 97.81 92 TYR A CA 1
ATOM 721 C C . TYR A 1 92 ? 8.933 3.114 3.203 1.00 97.81 92 TYR A C 1
ATOM 723 O O . TYR A 1 92 ? 8.554 2.820 2.069 1.00 97.81 92 TYR A O 1
ATOM 731 N N . LYS A 1 93 ? 10.223 3.039 3.552 1.00 96.94 93 LYS A N 1
ATOM 732 C CA . LYS A 1 93 ? 11.237 2.414 2.690 1.00 96.94 93 LYS A CA 1
ATOM 733 C C . LYS A 1 93 ? 10.965 0.920 2.541 1.00 96.94 93 LYS A C 1
ATOM 735 O O . LYS A 1 93 ? 10.995 0.414 1.419 1.00 96.94 93 LYS A O 1
ATOM 740 N N . GLU A 1 94 ? 10.641 0.231 3.633 1.00 95.56 94 GLU A N 1
ATOM 741 C CA . GLU A 1 94 ? 10.269 -1.183 3.587 1.00 95.56 94 GLU A CA 1
ATOM 742 C C . GLU A 1 94 ? 8.934 -1.396 2.863 1.00 95.56 94 GLU A C 1
ATOM 744 O O . GLU A 1 94 ? 8.853 -2.238 1.974 1.00 95.56 94 GLU A O 1
ATOM 749 N N . LEU A 1 95 ? 7.894 -0.600 3.137 1.00 95.69 95 LEU A N 1
ATOM 750 C CA . LEU A 1 95 ? 6.634 -0.707 2.385 1.00 95.69 95 LEU A CA 1
ATOM 751 C C . LEU A 1 95 ? 6.840 -0.424 0.883 1.00 95.69 95 LEU A C 1
ATOM 753 O O . LEU A 1 95 ? 6.299 -1.136 0.034 1.00 95.69 95 LEU A O 1
ATOM 757 N N . LYS A 1 96 ? 7.697 0.538 0.525 1.00 95.19 96 LYS A N 1
ATOM 758 C CA . LYS A 1 96 ? 8.058 0.798 -0.876 1.00 95.19 96 LYS A CA 1
ATOM 759 C C . LYS A 1 96 ? 8.774 -0.385 -1.525 1.00 95.19 96 LYS A C 1
ATOM 761 O O . LYS A 1 96 ? 8.471 -0.706 -2.672 1.00 95.19 96 LYS A O 1
ATOM 766 N N . SER A 1 97 ? 9.651 -1.080 -0.796 1.00 92.88 97 SER A N 1
ATOM 767 C CA . SER A 1 97 ? 10.325 -2.300 -1.276 1.00 92.88 97 SER A CA 1
ATOM 768 C C . SER A 1 97 ? 9.332 -3.437 -1.584 1.00 92.88 97 SER A C 1
ATOM 770 O O . SER A 1 97 ? 9.537 -4.230 -2.509 1.00 92.88 97 SER A O 1
ATOM 772 N N . ARG A 1 98 ? 8.203 -3.474 -0.861 1.00 92.31 98 ARG A N 1
ATOM 773 C CA . ARG A 1 98 ? 7.097 -4.420 -1.089 1.00 92.31 98 ARG A CA 1
ATOM 774 C C . ARG A 1 98 ? 6.186 -4.037 -2.261 1.00 92.31 98 ARG A C 1
ATOM 776 O O . ARG A 1 98 ? 5.411 -4.879 -2.715 1.00 92.31 98 ARG A O 1
ATOM 783 N N . GLY A 1 99 ? 6.322 -2.820 -2.791 1.00 92.00 99 GLY A N 1
ATOM 784 C CA . GLY A 1 99 ? 5.565 -2.301 -3.933 1.00 92.00 99 GLY A CA 1
ATOM 785 C C . GLY A 1 99 ? 4.517 -1.241 -3.582 1.00 92.00 99 GLY A C 1
ATOM 786 O O . GLY A 1 99 ? 3.824 -0.775 -4.482 1.00 92.00 99 GLY A O 1
ATOM 787 N N . TYR A 1 100 ? 4.392 -0.835 -2.312 1.00 94.50 100 TYR A N 1
ATOM 788 C CA . TYR A 1 100 ? 3.451 0.216 -1.919 1.00 94.50 100 TYR A CA 1
ATOM 789 C C . TYR A 1 100 ? 4.007 1.611 -2.217 1.00 94.50 100 TYR A C 1
ATOM 791 O O . TYR A 1 100 ? 5.154 1.925 -1.908 1.00 94.50 100 TYR A O 1
ATOM 799 N N . GLN A 1 101 ? 3.173 2.488 -2.767 1.00 94.50 101 GLN A N 1
ATOM 800 C CA . GLN A 1 101 ? 3.551 3.856 -3.134 1.00 94.50 101 GLN A CA 1
ATOM 801 C C . GLN A 1 101 ? 2.771 4.893 -2.313 1.00 94.50 101 GLN A C 1
ATOM 803 O O . GLN A 1 101 ? 2.226 5.846 -2.857 1.00 94.50 101 GLN A O 1
ATOM 808 N N . TYR A 1 102 ? 2.693 4.701 -0.991 1.00 97.12 102 TYR A N 1
ATOM 809 C CA . TYR A 1 102 ? 1.983 5.627 -0.103 1.00 97.12 102 TYR A CA 1
ATOM 810 C C . TYR A 1 102 ? 2.578 7.042 -0.143 1.00 97.12 102 TYR A C 1
ATOM 812 O O . TYR A 1 102 ? 3.801 7.218 -0.192 1.00 97.12 102 TYR A O 1
ATOM 820 N N . SER A 1 103 ? 1.705 8.050 -0.062 1.00 96.81 103 SER A N 1
ATOM 821 C CA . SER A 1 103 ? 2.039 9.480 -0.058 1.00 96.81 103 SER A CA 1
ATOM 822 C C . SER A 1 103 ? 1.031 10.302 0.762 1.00 96.81 103 SER A C 1
ATOM 824 O O . SER A 1 103 ? -0.087 9.861 1.040 1.00 96.81 103 SER A O 1
ATOM 826 N N . GLY A 1 104 ? 1.413 11.526 1.145 1.00 96.81 104 GLY A N 1
ATOM 827 C CA . GLY A 1 104 ? 0.520 12.477 1.816 1.00 96.81 104 GLY A CA 1
ATOM 828 C C . GLY A 1 104 ? -0.050 11.949 3.139 1.00 96.81 104 GLY A C 1
ATOM 829 O O . GLY A 1 104 ? 0.692 11.477 3.994 1.00 96.81 104 GLY A O 1
ATOM 830 N N . LEU A 1 105 ? -1.377 12.014 3.311 1.00 97.38 105 LEU A N 1
ATOM 831 C CA . LEU A 1 105 ? -2.067 11.562 4.533 1.00 97.38 105 LEU A CA 1
ATOM 832 C C . LEU A 1 105 ? -1.890 10.059 4.810 1.00 97.38 105 LEU A C 1
ATOM 834 O O . LEU A 1 105 ? -1.944 9.632 5.964 1.00 97.38 105 LEU A O 1
ATOM 838 N N . PHE A 1 106 ? -1.644 9.261 3.770 1.00 98.00 106 PHE A N 1
ATOM 839 C CA . PHE A 1 106 ? -1.396 7.823 3.884 1.00 98.00 106 PHE A CA 1
ATOM 840 C C . PHE A 1 106 ? 0.033 7.494 4.330 1.00 98.00 106 PHE A C 1
ATOM 842 O O . PHE A 1 106 ? 0.365 6.322 4.450 1.00 98.00 106 PHE A O 1
ATOM 849 N N . ARG A 1 107 ? 0.866 8.511 4.595 1.00 97.69 107 ARG A N 1
ATOM 850 C CA . ARG A 1 107 ? 2.149 8.370 5.287 1.00 97.69 107 ARG A CA 1
ATOM 851 C C . ARG A 1 107 ? 2.086 9.016 6.668 1.00 97.69 107 ARG A C 1
ATOM 853 O O . ARG A 1 107 ? 2.598 10.115 6.860 1.00 97.69 107 ARG A O 1
ATOM 860 N N . SER A 1 108 ? 1.377 8.386 7.602 1.00 97.88 108 SER A N 1
ATOM 861 C CA . SER A 1 108 ? 1.162 8.947 8.945 1.00 97.88 108 SER A CA 1
ATOM 862 C C . SER A 1 108 ? 1.650 8.053 10.089 1.00 97.88 108 SER A C 1
ATOM 864 O O . SER A 1 108 ? 1.657 8.504 11.229 1.00 97.88 108 SER A O 1
ATOM 866 N N . ILE A 1 109 ? 2.100 6.819 9.831 1.00 98.19 109 ILE A N 1
ATOM 867 C CA . ILE A 1 109 ? 2.895 6.045 10.805 1.00 98.19 109 ILE A CA 1
ATOM 868 C C . ILE A 1 109 ? 4.214 6.781 11.085 1.00 98.19 109 ILE A C 1
ATOM 870 O O . ILE A 1 109 ? 5.032 6.952 10.182 1.00 98.19 109 ILE A O 1
ATOM 874 N N . ARG A 1 110 ? 4.396 7.225 12.330 1.00 97.00 110 ARG A N 1
ATOM 875 C CA . ARG A 1 110 ? 5.531 8.039 12.778 1.00 97.00 110 ARG A CA 1
ATOM 876 C C . ARG A 1 110 ? 6.718 7.189 13.212 1.00 97.00 110 ARG A C 1
ATOM 878 O O . ARG A 1 110 ? 7.852 7.510 12.866 1.00 97.00 110 ARG A O 1
ATOM 885 N N . SER A 1 111 ? 6.438 6.160 13.998 1.00 97.19 111 SER A N 1
ATOM 886 C CA . SER A 1 111 ? 7.441 5.329 14.654 1.00 97.19 111 SER A CA 1
ATOM 887 C C . SER A 1 111 ? 6.855 3.967 15.006 1.00 97.19 111 SER A C 1
ATOM 889 O O . SER A 1 111 ? 5.641 3.849 15.203 1.00 97.19 111 SER A O 1
ATOM 891 N N . VAL A 1 112 ? 7.696 2.932 15.028 1.00 96.88 112 VAL A N 1
ATOM 892 C CA . VAL A 1 112 ? 7.314 1.536 15.287 1.00 96.88 112 VAL A CA 1
ATOM 893 C C . VAL A 1 112 ? 8.432 0.825 16.056 1.00 96.88 112 VAL A C 1
ATOM 895 O O . VAL A 1 112 ? 9.610 1.059 15.796 1.00 96.88 112 VAL A O 1
ATOM 898 N N . SER A 1 113 ? 8.083 -0.061 16.991 1.00 95.19 113 SER A N 1
ATOM 899 C CA . SER A 1 113 ? 9.068 -0.903 17.687 1.00 95.19 113 SER A CA 1
ATOM 900 C C . SER A 1 113 ? 9.647 -1.986 16.775 1.00 95.19 113 SER A C 1
ATOM 902 O O . SER A 1 113 ? 9.018 -2.393 15.795 1.00 95.19 113 SER A O 1
ATOM 904 N N . VAL A 1 114 ? 10.834 -2.512 17.088 1.00 92.38 114 VAL A N 1
ATOM 905 C CA . VAL A 1 114 ? 11.474 -3.553 16.260 1.00 92.38 114 VAL A CA 1
ATOM 906 C C . VAL A 1 114 ? 10.615 -4.821 16.177 1.00 92.38 114 VAL A C 1
ATOM 908 O O . VAL A 1 114 ? 10.503 -5.412 15.098 1.00 92.38 114 VAL A O 1
ATOM 911 N N . SER A 1 115 ? 9.921 -5.207 17.259 1.00 91.19 115 SER A N 1
ATOM 912 C CA . SER A 1 115 ? 8.946 -6.308 17.223 1.00 91.19 115 SER A CA 1
ATOM 913 C C . SER A 1 115 ? 7.669 -5.998 16.435 1.00 91.19 115 SER A C 1
ATOM 915 O O . SER A 1 115 ? 6.859 -6.903 16.217 1.00 91.19 115 SER A O 1
ATOM 917 N N . ARG A 1 116 ? 7.481 -4.741 16.008 1.00 92.50 116 ARG A N 1
ATOM 918 C CA . ARG A 1 116 ? 6.340 -4.221 15.236 1.00 92.50 116 ARG A CA 1
ATOM 919 C C . ARG A 1 116 ? 4.996 -4.310 15.961 1.00 92.50 116 ARG A C 1
ATOM 921 O O . ARG A 1 116 ? 3.939 -4.159 15.345 1.00 92.50 116 ARG A O 1
ATOM 928 N N . LYS A 1 117 ? 5.018 -4.535 17.276 1.00 91.56 117 LYS A N 1
ATOM 929 C CA . LYS A 1 117 ? 3.820 -4.625 18.125 1.00 91.56 117 LYS A CA 1
ATOM 930 C C . LYS A 1 117 ? 3.329 -3.266 18.603 1.00 91.56 117 LYS A C 1
ATOM 932 O O . LYS A 1 117 ? 2.174 -3.161 19.007 1.00 91.56 117 LYS A O 1
ATOM 937 N N . LYS A 1 118 ? 4.187 -2.249 18.587 1.00 92.31 118 LYS A N 1
ATOM 938 C CA . LYS A 1 118 ? 3.895 -0.901 19.076 1.00 92.31 118 LYS A CA 1
ATOM 939 C C . LYS A 1 118 ? 4.323 0.149 18.068 1.00 92.31 118 LYS A C 1
ATOM 941 O O . LYS A 1 118 ? 5.189 -0.110 17.236 1.00 92.31 118 LYS A O 1
ATOM 946 N N . GLY A 1 119 ? 3.707 1.316 18.148 1.00 95.38 119 GLY A N 1
ATOM 947 C CA . GLY A 1 119 ? 4.076 2.468 17.344 1.00 95.38 119 GLY A CA 1
ATOM 948 C C . GLY A 1 119 ? 3.178 3.665 17.611 1.00 95.38 119 GLY A C 1
ATOM 949 O O . GLY A 1 119 ? 2.256 3.603 18.429 1.00 95.38 119 GLY A O 1
ATOM 950 N N . HIS A 1 120 ? 3.374 4.716 16.823 1.00 96.88 120 HIS A N 1
ATOM 951 C CA . HIS A 1 120 ? 2.522 5.901 16.814 1.00 96.88 120 HIS A CA 1
ATOM 952 C C . HIS A 1 120 ? 2.075 6.266 15.400 1.00 96.88 120 HIS A C 1
ATOM 954 O O . HIS A 1 120 ? 2.849 6.216 14.445 1.00 96.88 120 HIS A O 1
ATOM 960 N N . ILE A 1 121 ? 0.814 6.680 15.271 1.00 97.94 121 ILE A N 1
ATOM 961 C CA . ILE A 1 121 ? 0.231 7.182 14.022 1.00 97.94 121 ILE A CA 1
ATOM 962 C C . ILE A 1 121 ? -0.252 8.613 14.244 1.00 97.94 121 ILE A C 1
ATOM 964 O O . ILE A 1 121 ? -0.983 8.895 15.193 1.00 97.94 121 ILE A O 1
ATOM 968 N N . GLU A 1 122 ? 0.124 9.526 13.358 1.00 97.44 122 GLU A N 1
ATOM 969 C CA . GLU A 1 122 ? -0.349 10.905 13.375 1.00 97.44 122 GLU A CA 1
ATOM 970 C C . GLU A 1 122 ? -1.823 10.993 12.938 1.00 97.44 122 GLU A C 1
ATOM 972 O O . GLU A 1 122 ? -2.219 10.549 11.856 1.00 97.44 122 GLU A O 1
ATOM 977 N N . TRP A 1 123 ? -2.662 11.609 13.767 1.00 96.94 123 TRP A N 1
ATOM 978 C CA . TRP A 1 123 ? -4.057 11.886 13.456 1.00 96.94 123 TRP A CA 1
ATOM 979 C C . TRP A 1 123 ? -4.212 13.216 12.709 1.00 96.94 123 TRP A C 1
ATOM 981 O O . TRP A 1 123 ? -4.136 14.302 13.288 1.00 96.94 123 TRP A O 1
ATOM 991 N N . LYS A 1 124 ? -4.542 13.124 11.416 1.00 95.62 124 LYS A N 1
ATOM 992 C CA . LYS A 1 124 ? -4.747 14.272 10.509 1.00 95.62 124 LYS A CA 1
ATOM 993 C C . LYS A 1 124 ? -6.220 14.569 10.209 1.00 95.62 124 LYS A C 1
ATOM 995 O O . LYS A 1 124 ? -6.558 14.977 9.102 1.00 95.62 124 LYS A O 1
ATOM 1000 N N . LYS A 1 125 ? -7.118 14.339 11.178 1.00 94.00 125 LYS A N 1
ATOM 1001 C CA . LYS A 1 125 ? -8.579 14.548 11.031 1.00 94.00 125 LYS A CA 1
ATOM 1002 C C . LYS A 1 125 ? -9.207 13.780 9.855 1.00 94.00 125 LYS A C 1
ATOM 1004 O O . LYS A 1 125 ? -10.220 14.204 9.305 1.00 94.00 125 LYS A O 1
ATOM 1009 N N . ASN A 1 126 ? -8.615 12.651 9.465 1.00 95.75 126 ASN A N 1
ATOM 1010 C CA . ASN A 1 126 ? -9.075 11.840 8.344 1.00 95.75 126 ASN A CA 1
ATOM 1011 C C . ASN A 1 126 ? -9.148 10.367 8.761 1.00 95.75 126 ASN A C 1
ATOM 1013 O O . ASN A 1 126 ? -8.127 9.692 8.881 1.00 95.75 126 ASN A O 1
ATOM 1017 N N . TRP A 1 127 ? -10.372 9.878 8.967 1.00 95.44 127 TRP A N 1
ATOM 1018 C CA . TRP A 1 127 ? -10.635 8.496 9.371 1.00 95.44 127 TRP A CA 1
ATOM 1019 C C . TRP A 1 127 ? -10.175 7.469 8.338 1.00 95.44 127 TRP A C 1
ATOM 1021 O O . TRP A 1 127 ? -9.683 6.414 8.726 1.00 95.44 127 TRP A O 1
ATOM 1031 N N . VAL A 1 128 ? -10.313 7.774 7.043 1.00 96.19 128 VAL A N 1
ATOM 1032 C CA . VAL A 1 128 ? -9.906 6.870 5.958 1.00 96.19 128 VAL A CA 1
ATOM 1033 C C . VAL A 1 128 ? -8.401 6.651 6.016 1.00 96.19 128 VAL A C 1
ATOM 1035 O O . VAL A 1 128 ? -7.958 5.514 6.124 1.00 96.19 128 VAL A O 1
ATOM 1038 N N . ALA A 1 129 ? -7.624 7.735 6.040 1.00 97.81 129 ALA A N 1
ATOM 1039 C CA . ALA A 1 129 ? -6.174 7.654 6.148 1.00 97.81 129 ALA A CA 1
ATOM 1040 C C . ALA A 1 129 ? -5.750 6.986 7.462 1.00 97.81 129 ALA A C 1
ATOM 1042 O O . ALA A 1 129 ? -4.901 6.104 7.448 1.00 97.81 129 ALA A O 1
ATOM 1043 N N . PHE A 1 130 ? -6.352 7.348 8.597 1.00 98.06 130 PHE A N 1
ATOM 1044 C CA . PHE A 1 130 ? -5.995 6.760 9.891 1.00 98.06 130 PHE A CA 1
ATOM 1045 C C . PHE A 1 130 ? -6.222 5.242 9.938 1.00 98.06 130 PHE A C 1
ATOM 1047 O O . PHE A 1 130 ? -5.331 4.502 10.348 1.00 98.06 130 PHE A O 1
ATOM 1054 N N . MET A 1 131 ? -7.382 4.765 9.474 1.00 97.75 131 MET A N 1
ATOM 1055 C CA . MET A 1 131 ? -7.663 3.328 9.402 1.00 97.75 131 MET A CA 1
ATOM 1056 C C . MET A 1 131 ? -6.778 2.620 8.374 1.00 97.75 131 MET A C 1
ATOM 1058 O O . MET A 1 131 ? -6.357 1.494 8.624 1.00 97.75 131 MET A O 1
ATOM 1062 N N . ASP A 1 132 ? -6.445 3.272 7.258 1.00 97.75 132 ASP A N 1
ATOM 1063 C CA . ASP A 1 132 ? -5.491 2.723 6.294 1.00 97.75 132 ASP A CA 1
ATOM 1064 C C . ASP A 1 132 ? -4.092 2.566 6.908 1.00 97.75 132 ASP A C 1
ATOM 1066 O O . ASP A 1 132 ? -3.505 1.499 6.799 1.00 97.75 132 ASP A O 1
ATOM 1070 N N . ASN A 1 133 ? -3.599 3.541 7.682 1.00 98.25 133 ASN A N 1
ATOM 1071 C CA . ASN A 1 133 ? -2.325 3.411 8.404 1.00 98.25 133 ASN A CA 1
ATOM 1072 C C . ASN A 1 133 ? -2.346 2.243 9.423 1.00 98.25 133 ASN A C 1
ATOM 1074 O O . ASN A 1 133 ? -1.322 1.597 9.641 1.00 98.25 133 ASN A O 1
ATOM 1078 N N . LEU A 1 134 ? -3.503 1.897 10.008 1.00 98.00 134 LEU A N 1
ATOM 1079 C CA . LEU A 1 134 ? -3.640 0.678 10.825 1.00 98.00 134 LEU A CA 1
ATOM 1080 C C . LEU A 1 134 ? -3.545 -0.601 9.983 1.00 98.00 134 LEU A C 1
ATOM 1082 O O . LEU A 1 134 ? -2.912 -1.573 10.397 1.00 98.00 134 LEU A O 1
ATOM 1086 N N . LEU A 1 135 ? -4.135 -0.613 8.787 1.00 97.25 135 LEU A N 1
ATOM 1087 C CA . LEU A 1 135 ? -3.981 -1.726 7.847 1.00 97.25 135 LEU A CA 1
ATOM 1088 C C . LEU A 1 135 ? -2.528 -1.847 7.368 1.00 97.25 135 LEU A C 1
ATOM 1090 O O . LEU A 1 135 ? -2.003 -2.957 7.292 1.00 97.25 135 LEU A O 1
ATOM 1094 N N . GLN A 1 136 ? -1.849 -0.726 7.126 1.00 97.12 136 GLN A N 1
ATOM 1095 C CA . GLN A 1 136 ? -0.424 -0.689 6.804 1.00 97.12 136 GLN A CA 1
ATOM 1096 C C . GLN A 1 136 ? 0.429 -1.280 7.929 1.00 97.12 136 GLN A C 1
ATOM 1098 O O . GLN A 1 136 ? 1.322 -2.070 7.644 1.00 97.12 136 GLN A O 1
ATOM 1103 N N . MET A 1 137 ? 0.128 -0.981 9.198 1.00 96.19 137 MET A N 1
ATOM 1104 C CA . MET A 1 137 ? 0.796 -1.601 10.352 1.00 96.19 137 MET A CA 1
ATOM 1105 C C . MET A 1 137 ? 0.613 -3.124 10.392 1.00 96.19 137 MET A C 1
ATOM 1107 O O . MET A 1 137 ? 1.561 -3.854 10.693 1.00 96.19 137 MET A O 1
ATOM 1111 N N . ILE A 1 138 ? -0.576 -3.628 10.044 1.00 95.06 138 ILE A N 1
ATOM 1112 C CA . ILE A 1 138 ? -0.811 -5.075 9.908 1.00 95.06 138 ILE A CA 1
ATOM 1113 C C . ILE A 1 138 ? 0.039 -5.649 8.768 1.00 95.06 138 ILE A C 1
ATOM 1115 O O . ILE A 1 138 ? 0.706 -6.664 8.948 1.00 95.06 138 ILE A O 1
ATOM 1119 N N . ILE A 1 139 ? 0.059 -4.991 7.607 1.00 93.81 139 ILE A N 1
ATOM 1120 C CA . ILE A 1 139 ? 0.857 -5.409 6.445 1.00 93.81 139 ILE A CA 1
ATOM 1121 C C . ILE A 1 139 ? 2.355 -5.407 6.774 1.00 93.81 139 ILE A C 1
ATOM 1123 O O . ILE A 1 139 ? 3.072 -6.332 6.395 1.00 93.81 139 ILE A O 1
ATOM 1127 N N . PHE A 1 140 ? 2.830 -4.400 7.506 1.00 93.31 140 PHE A N 1
ATOM 1128 C CA . PHE A 1 140 ? 4.216 -4.271 7.951 1.00 93.31 140 PHE A CA 1
ATOM 1129 C C . PHE A 1 140 ? 4.643 -5.432 8.866 1.00 93.31 140 PHE A C 1
ATOM 1131 O O . PHE A 1 140 ? 5.792 -5.881 8.828 1.00 93.31 140 PHE A O 1
ATOM 1138 N N . ASN A 1 141 ? 3.699 -5.980 9.635 1.00 91.44 141 ASN A N 1
ATOM 1139 C CA . ASN A 1 141 ? 3.890 -7.156 10.484 1.00 91.44 141 ASN A CA 1
ATOM 1140 C C . ASN A 1 141 ? 3.922 -8.493 9.726 1.00 91.44 141 ASN A C 1
ATOM 1142 O O . ASN A 1 141 ? 4.300 -9.504 10.317 1.00 91.44 141 ASN A O 1
ATOM 1146 N N . LEU A 1 142 ? 3.543 -8.530 8.444 1.00 90.25 142 LEU A N 1
ATOM 1147 C CA . LEU A 1 142 ? 3.636 -9.752 7.646 1.00 90.25 142 LEU A CA 1
ATOM 1148 C C . LEU A 1 142 ? 5.098 -10.058 7.309 1.00 90.25 142 LEU A C 1
ATOM 1150 O O . LEU A 1 142 ? 5.850 -9.169 6.893 1.00 90.25 142 LEU A O 1
ATOM 1154 N N . ASP A 1 143 ? 5.468 -11.331 7.441 1.00 85.25 143 ASP A N 1
ATOM 1155 C CA . ASP A 1 143 ? 6.828 -11.814 7.179 1.00 85.25 143 ASP A CA 1
ATOM 1156 C C . ASP A 1 143 ? 7.151 -11.860 5.670 1.00 85.25 143 ASP A C 1
ATOM 1158 O O . ASP A 1 143 ? 8.312 -11.781 5.270 1.00 85.25 143 ASP A O 1
ATOM 1162 N N . SER A 1 144 ? 6.134 -11.910 4.800 1.00 86.81 144 SER A N 1
ATOM 1163 C CA . SER A 1 144 ? 6.311 -11.859 3.345 1.00 86.81 144 SER A CA 1
ATOM 1164 C C . SER A 1 144 ? 6.598 -10.438 2.846 1.00 86.81 144 SER A C 1
ATOM 1166 O O . SER A 1 144 ? 5.867 -9.499 3.171 1.00 86.81 144 SER A O 1
ATOM 1168 N N . ARG A 1 145 ? 7.565 -10.289 1.930 1.00 87.19 145 ARG A N 1
ATOM 1169 C CA . ARG A 1 145 ? 7.781 -9.040 1.167 1.00 87.19 145 ARG A CA 1
ATOM 1170 C C . ARG A 1 145 ? 6.904 -8.906 -0.086 1.00 87.19 145 ARG A C 1
ATOM 1172 O O . ARG A 1 145 ? 7.099 -7.990 -0.889 1.00 87.19 145 ARG A O 1
ATOM 1179 N N . ASN A 1 146 ? 5.942 -9.806 -0.256 1.00 90.50 146 ASN A N 1
ATOM 1180 C CA . ASN A 1 146 ? 4.994 -9.765 -1.361 1.00 90.50 146 ASN A CA 1
ATOM 1181 C C . ASN A 1 146 ? 4.028 -8.584 -1.208 1.00 90.50 146 ASN A C 1
ATOM 1183 O O . ASN A 1 146 ? 3.748 -8.114 -0.102 1.00 90.50 146 ASN A O 1
ATOM 1187 N N . LEU A 1 147 ? 3.540 -8.089 -2.345 1.00 92.56 147 LEU A N 1
ATOM 1188 C CA . LEU A 1 147 ? 2.491 -7.079 -2.360 1.00 92.56 147 LEU A CA 1
ATOM 1189 C C . LEU A 1 147 ? 1.175 -7.768 -1.993 1.00 92.56 147 LEU A C 1
ATOM 1191 O O . LEU A 1 147 ? 0.782 -8.722 -2.662 1.00 92.56 147 LEU A O 1
ATOM 1195 N N . VAL A 1 148 ? 0.502 -7.299 -0.946 1.00 93.50 148 VAL A N 1
ATOM 1196 C CA . VAL A 1 148 ? -0.761 -7.868 -0.465 1.00 93.50 148 VAL A CA 1
ATOM 1197 C C . VAL A 1 148 ? -1.829 -6.789 -0.392 1.00 93.50 148 VAL A C 1
ATOM 1199 O O . VAL A 1 148 ? -1.523 -5.619 -0.187 1.00 93.50 148 VAL A O 1
ATOM 1202 N N . MET A 1 149 ? -3.099 -7.168 -0.516 1.00 92.50 149 MET A N 1
ATOM 1203 C CA . MET A 1 149 ? -4.200 -6.265 -0.179 1.00 92.50 149 MET A CA 1
ATOM 1204 C C . MET A 1 149 ? -5.222 -6.926 0.737 1.00 92.50 149 MET A C 1
ATOM 1206 O O . MET A 1 149 ? -5.446 -8.136 0.629 1.00 92.50 149 MET A O 1
ATOM 1210 N N . PRO A 1 150 ? -5.858 -6.152 1.634 1.00 94.06 150 PRO A N 1
ATOM 1211 C CA . PRO A 1 150 ? -6.946 -6.646 2.461 1.00 94.06 150 PRO A CA 1
ATOM 1212 C C . PRO A 1 150 ? -8.107 -7.172 1.609 1.00 94.06 150 PRO A C 1
ATOM 1214 O O . PRO A 1 150 ? -8.619 -6.482 0.734 1.00 94.06 150 PRO A O 1
ATOM 1217 N N . THR A 1 151 ? -8.559 -8.386 1.907 1.00 96.50 151 THR A N 1
ATOM 1218 C CA . THR A 1 151 ? -9.727 -9.036 1.286 1.00 96.50 151 THR A CA 1
ATOM 1219 C C . THR A 1 151 ? -10.888 -9.191 2.256 1.00 96.50 151 THR A C 1
ATOM 1221 O O . THR A 1 151 ? -12.028 -9.409 1.847 1.00 96.50 151 THR A O 1
ATOM 1224 N N . GLY A 1 152 ? -10.645 -9.025 3.556 1.00 97.44 152 GLY A N 1
ATOM 1225 C CA . GLY A 1 152 ? -11.731 -8.923 4.514 1.00 97.44 152 GLY A CA 1
ATOM 1226 C C . GLY A 1 152 ? -11.297 -8.575 5.926 1.00 97.44 152 GLY A C 1
ATOM 1227 O O . GLY A 1 152 ? -10.138 -8.723 6.301 1.00 97.44 152 GLY A O 1
ATOM 1228 N N . ILE A 1 153 ? -12.265 -8.135 6.719 1.00 98.38 153 ILE A N 1
ATOM 1229 C CA . ILE A 1 153 ? -12.116 -7.797 8.131 1.00 98.38 153 ILE A CA 1
ATOM 1230 C C . ILE A 1 153 ? -13.221 -8.526 8.885 1.00 98.38 153 ILE A C 1
ATOM 1232 O O . ILE A 1 153 ? -14.408 -8.351 8.595 1.00 98.38 153 ILE A O 1
ATOM 1236 N N . ARG A 1 154 ? -12.853 -9.360 9.863 1.00 98.19 154 ARG A N 1
ATOM 1237 C CA . ARG A 1 154 ? -13.854 -10.101 10.641 1.00 98.19 154 ARG A CA 1
ATOM 1238 C C . ARG A 1 154 ? -14.695 -9.166 11.501 1.00 98.19 154 ARG A C 1
ATOM 1240 O O . ARG A 1 154 ? -15.912 -9.329 11.541 1.00 98.19 154 ARG A O 1
ATOM 1247 N N . LYS A 1 155 ? -14.053 -8.235 12.208 1.00 98.00 155 LYS A N 1
ATOM 1248 C CA . LYS A 1 155 ? -14.726 -7.254 13.062 1.00 98.00 155 LYS A CA 1
ATOM 1249 C C . LYS A 1 155 ? -13.933 -5.950 13.089 1.00 98.00 155 LYS A C 1
ATOM 1251 O O . LYS A 1 155 ? -12.716 -5.973 13.230 1.00 98.00 155 LYS A O 1
ATOM 1256 N N . LEU A 1 156 ? -14.637 -4.837 12.957 1.00 97.88 156 LEU A N 1
ATOM 1257 C CA . LEU A 1 156 ? -14.115 -3.482 13.069 1.00 97.88 156 LEU A CA 1
ATOM 1258 C C . LEU A 1 156 ? -14.979 -2.739 14.082 1.00 97.88 156 LEU A C 1
ATOM 1260 O O . LEU A 1 156 ? -16.191 -2.637 13.895 1.00 97.88 156 LEU A O 1
ATOM 1264 N N . VAL A 1 157 ? -14.368 -2.238 15.147 1.00 97.25 157 VAL A N 1
ATOM 1265 C CA . VAL A 1 157 ? -15.031 -1.413 16.160 1.00 97.25 157 VAL A CA 1
ATOM 1266 C C . VAL A 1 157 ? -14.541 0.015 15.989 1.00 97.25 157 VAL A C 1
ATOM 1268 O O . VAL A 1 157 ? -13.335 0.248 15.977 1.00 97.25 157 VAL A O 1
ATOM 1271 N N . ILE A 1 158 ? -15.468 0.962 15.861 1.00 96.12 158 ILE A N 1
ATOM 1272 C CA . ILE A 1 158 ? -15.172 2.395 15.824 1.00 96.12 158 ILE A CA 1
ATOM 1273 C C . ILE A 1 158 ? -15.934 3.050 16.968 1.00 96.12 158 ILE A C 1
ATOM 1275 O O . ILE A 1 158 ? -17.161 3.134 16.951 1.00 96.12 158 ILE A O 1
ATOM 1279 N N . ASP A 1 159 ? -15.188 3.512 17.961 1.00 94.62 159 ASP A N 1
ATOM 1280 C CA . ASP A 1 159 ? -15.683 4.257 19.106 1.00 94.62 159 ASP A CA 1
ATOM 1281 C C . ASP A 1 159 ? -15.210 5.707 19.030 1.00 94.62 159 ASP A C 1
ATOM 1283 O O . ASP A 1 159 ? -14.077 6.050 19.379 1.00 94.62 159 ASP A O 1
ATOM 1287 N N . ILE A 1 160 ? -16.104 6.558 18.545 1.00 92.88 160 ILE A N 1
ATOM 1288 C CA . ILE A 1 160 ? -15.829 7.969 18.304 1.00 92.88 160 ILE A CA 1
ATOM 1289 C C . ILE A 1 160 ? -15.553 8.703 19.614 1.00 92.88 160 ILE A C 1
ATOM 1291 O O . ILE A 1 160 ? -14.613 9.494 19.678 1.00 92.88 160 ILE A O 1
ATOM 1295 N N . ASN A 1 161 ? -16.325 8.411 20.662 1.00 91.25 161 ASN A N 1
ATOM 1296 C CA . ASN A 1 161 ? -16.196 9.081 21.953 1.00 91.25 161 ASN A CA 1
ATOM 1297 C C . ASN A 1 161 ? -14.834 8.784 22.580 1.00 91.25 161 ASN A C 1
ATOM 1299 O O . ASN A 1 161 ? -14.134 9.709 22.983 1.00 91.25 161 ASN A O 1
ATOM 1303 N N . ALA A 1 162 ? -14.418 7.513 22.588 1.00 91.75 162 ALA A N 1
ATOM 1304 C CA . ALA A 1 162 ? -13.099 7.135 23.092 1.00 91.75 162 ALA A C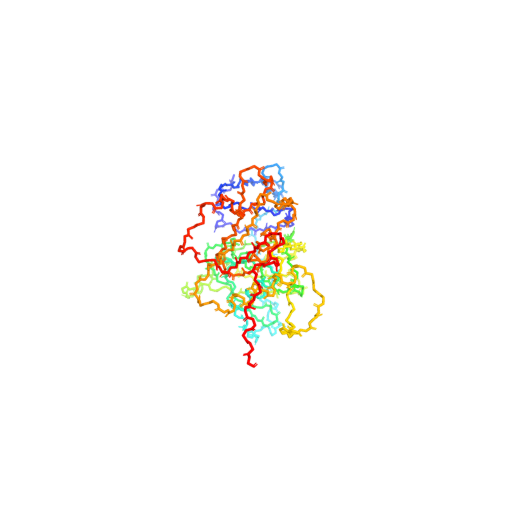A 1
ATOM 1305 C C . ALA A 1 162 ? -11.964 7.788 22.284 1.00 91.75 162 ALA A C 1
ATOM 1307 O O . ALA A 1 162 ? -10.995 8.282 22.860 1.00 91.75 162 ALA A O 1
ATOM 1308 N N . HIS A 1 163 ? -12.091 7.844 20.952 1.00 94.38 163 HIS A N 1
ATOM 1309 C CA . HIS A 1 163 ? -11.088 8.499 20.112 1.00 94.38 163 HIS A CA 1
ATOM 1310 C C . HIS A 1 163 ? -11.000 10.007 20.397 1.00 94.38 163 HIS A C 1
ATOM 1312 O O . HIS A 1 163 ? -9.905 10.543 20.543 1.00 94.38 163 HIS A O 1
ATOM 1318 N N . GLN A 1 164 ? -12.136 10.697 20.525 1.00 92.50 164 GLN A N 1
ATOM 1319 C CA . GLN A 1 164 ? -12.172 12.128 20.843 1.00 92.50 164 GLN A CA 1
ATOM 1320 C C . GLN A 1 164 ? -11.617 12.429 22.238 1.00 92.50 164 GLN A C 1
ATOM 1322 O O . GLN A 1 164 ? -10.825 13.359 22.378 1.00 92.50 164 GLN A O 1
ATOM 1327 N N . GLN A 1 165 ? -11.981 11.633 23.248 1.00 92.50 165 GLN A N 1
ATOM 1328 C CA . GLN A 1 165 ? -11.435 11.751 24.605 1.00 92.50 165 GLN A CA 1
ATOM 1329 C C . GLN A 1 165 ? -9.911 11.607 24.599 1.00 92.50 165 GLN A C 1
ATOM 1331 O O . GLN A 1 165 ? -9.212 12.423 25.199 1.00 92.50 165 GLN A O 1
ATOM 1336 N N . TYR A 1 166 ? -9.386 10.630 23.850 1.00 93.00 166 TYR A N 1
ATOM 1337 C CA . TYR A 1 166 ? -7.945 10.486 23.668 1.00 93.00 166 TYR A CA 1
ATOM 1338 C C . TYR A 1 166 ? -7.325 11.751 23.048 1.00 93.00 166 TYR A C 1
ATOM 1340 O O . TYR A 1 166 ? -6.394 12.329 23.608 1.00 93.00 166 TYR A O 1
ATOM 1348 N N . LEU A 1 167 ? -7.872 12.246 21.934 1.00 93.38 167 LEU A N 1
ATOM 1349 C CA . LEU A 1 167 ? -7.347 13.439 21.255 1.00 93.38 167 LEU A CA 1
ATOM 1350 C C . LEU A 1 167 ? -7.390 14.718 22.109 1.00 93.38 167 LEU A C 1
ATOM 1352 O O . LEU A 1 167 ? -6.532 15.585 21.934 1.00 93.38 167 LEU A O 1
ATOM 1356 N N . GLN A 1 168 ? -8.377 14.845 23.002 1.00 92.50 168 GLN A N 1
ATOM 1357 C CA . GLN A 1 168 ? -8.489 15.954 23.957 1.00 92.50 168 GLN A CA 1
ATOM 1358 C C . GLN A 1 168 ? -7.445 15.859 25.075 1.00 92.50 168 GLN A C 1
ATOM 1360 O O . GLN A 1 168 ? -6.980 16.889 25.556 1.00 92.50 168 GLN A O 1
ATOM 1365 N N . SER A 1 169 ? -7.059 14.640 25.466 1.00 90.69 169 SER A N 1
ATOM 1366 C CA . SER A 1 169 ? -6.038 14.411 26.497 1.00 90.69 169 SER A CA 1
ATOM 1367 C C . SER A 1 169 ? -4.622 14.779 26.034 1.00 90.69 169 SER A C 1
ATOM 1369 O O . SER A 1 169 ? -3.797 15.226 26.829 1.00 90.69 169 SER A O 1
ATOM 1371 N N . VAL A 1 170 ? -4.339 14.651 24.734 1.00 89.69 170 VAL A N 1
ATOM 1372 C CA . VAL A 1 170 ? -3.051 15.032 24.143 1.00 89.69 170 VAL A CA 1
ATOM 1373 C C . VAL A 1 170 ? -2.985 16.552 23.999 1.00 89.69 170 VAL A C 1
ATOM 1375 O O . VAL A 1 170 ? -3.793 17.138 23.286 1.00 89.69 170 VAL A O 1
ATOM 1378 N N . THR A 1 171 ? -1.999 17.214 24.604 1.00 84.81 171 THR A N 1
ATOM 1379 C CA . THR A 1 171 ? -1.833 18.684 24.535 1.00 84.81 171 THR A CA 1
ATOM 1380 C C . THR A 1 171 ? -1.037 19.163 23.320 1.00 84.81 171 THR A C 1
ATOM 1382 O O . THR A 1 171 ? -1.184 20.313 22.910 1.00 84.81 171 THR A O 1
ATOM 1385 N N . SER A 1 172 ? -0.246 18.286 22.696 1.00 85.75 172 SER A N 1
ATOM 1386 C CA . SER A 1 172 ? 0.545 18.607 21.502 1.00 85.75 172 SER A CA 1
ATOM 1387 C C . SER A 1 172 ? -0.322 19.107 20.337 1.00 85.75 172 SER A C 1
ATOM 1389 O O . SER A 1 172 ? -1.483 18.704 20.176 1.00 85.75 172 SER A O 1
ATOM 1391 N N . LYS A 1 173 ? 0.262 19.983 19.506 1.00 85.56 173 LYS A N 1
ATOM 1392 C CA . LYS A 1 173 ? -0.323 20.437 18.234 1.00 85.56 173 LYS A CA 1
ATOM 1393 C C . LYS A 1 173 ? -0.490 19.264 17.266 1.00 85.56 173 LYS A C 1
ATOM 1395 O O . LYS A 1 173 ? -1.522 19.156 16.607 1.00 85.56 173 LYS A O 1
ATOM 1400 N N . GLU A 1 174 ? 0.507 18.387 17.223 1.00 88.31 174 GLU A N 1
ATOM 1401 C CA . GLU A 1 174 ? 0.480 17.132 16.478 1.00 88.31 174 GLU A CA 1
ATOM 1402 C C . GLU A 1 174 ? -0.116 16.044 17.368 1.00 88.31 174 GLU A C 1
ATOM 1404 O O . GLU A 1 174 ? 0.356 15.790 18.479 1.00 88.31 174 GLU A O 1
ATOM 1409 N N . LYS A 1 175 ? -1.198 15.426 16.899 1.00 93.31 175 LYS A N 1
ATOM 1410 C CA . LYS A 1 175 ? -1.912 14.398 17.654 1.00 93.31 175 LYS A CA 1
ATOM 1411 C C . LYS A 1 175 ? -1.386 13.030 17.247 1.00 93.31 175 LYS A C 1
ATOM 1413 O O . LYS A 1 175 ? -1.878 12.451 16.286 1.00 93.31 175 LYS A O 1
ATOM 1418 N N . TYR A 1 176 ? -0.400 12.514 17.965 1.00 95.06 176 TYR A N 1
ATOM 1419 C CA . TYR A 1 176 ? 0.055 11.138 17.782 1.00 95.06 176 TYR A CA 1
ATOM 1420 C C . TYR A 1 176 ? -0.814 10.193 18.602 1.00 95.06 176 TYR A C 1
ATOM 1422 O O . TYR A 1 176 ? -1.051 10.441 19.779 1.00 95.06 176 TYR A O 1
ATOM 1430 N N . VAL A 1 177 ? -1.312 9.134 17.969 1.00 96.50 177 VAL A N 1
ATOM 1431 C CA . VAL A 1 177 ? -2.135 8.103 18.600 1.00 96.50 177 VAL A CA 1
ATOM 1432 C C . VAL A 1 177 ? -1.298 6.828 18.711 1.00 96.50 177 VAL A C 1
ATOM 1434 O O . VAL A 1 177 ? -0.828 6.345 17.676 1.00 96.50 177 VAL A O 1
ATOM 1437 N N . PRO A 1 178 ? -1.105 6.266 19.918 1.00 95.19 178 PRO A N 1
ATOM 1438 C CA . PRO A 1 178 ? -0.394 5.017 20.098 1.00 95.19 178 PRO A CA 1
ATOM 1439 C C . PRO A 1 178 ? -1.192 3.891 19.453 1.00 95.19 178 PRO A C 1
ATOM 1441 O O . PRO A 1 178 ? -2.417 3.800 19.600 1.00 95.19 178 PRO A O 1
ATOM 1444 N N . VAL A 1 179 ? -0.479 3.026 18.746 1.00 95.25 179 VAL A N 1
ATOM 1445 C CA . VAL A 1 179 ? -1.008 1.821 18.126 1.00 95.25 179 VAL A CA 1
ATOM 1446 C C . VAL A 1 179 ? -0.397 0.597 18.791 1.00 95.25 179 VAL A C 1
ATOM 1448 O O . VAL A 1 179 ? 0.797 0.554 19.082 1.00 95.25 179 VAL A O 1
ATOM 1451 N N . GLN A 1 180 ? -1.231 -0.409 19.034 1.00 94.06 180 GLN A N 1
ATOM 1452 C CA . GLN A 1 180 ? -0.808 -1.695 19.573 1.00 94.06 180 GLN A CA 1
ATOM 1453 C C . GLN A 1 180 ? -1.346 -2.825 18.703 1.00 94.06 180 GLN A C 1
ATOM 1455 O O . GLN A 1 180 ? -2.534 -2.859 18.378 1.00 94.06 180 GLN A O 1
ATOM 1460 N N . TYR A 1 181 ? -0.465 -3.749 18.329 1.00 93.69 181 TYR A N 1
ATOM 1461 C CA . TYR A 1 181 ? -0.786 -4.937 17.556 1.00 93.69 181 TYR A CA 1
ATOM 1462 C C . TYR A 1 181 ? -0.536 -6.207 18.371 1.00 93.69 181 TYR A C 1
ATOM 1464 O O . TYR A 1 181 ? 0.582 -6.540 18.766 1.00 93.69 181 TYR A O 1
ATOM 1472 N N . TYR A 1 182 ? -1.611 -6.955 18.583 1.00 92.44 182 TYR A N 1
ATOM 1473 C CA . TYR A 1 182 ? -1.645 -8.192 19.342 1.00 92.44 182 TYR A CA 1
ATOM 1474 C C . TYR A 1 182 ? -1.672 -9.386 18.392 1.00 92.44 182 TYR A C 1
ATOM 1476 O O . TYR A 1 182 ? -2.735 -9.940 18.100 1.00 92.44 182 TYR A O 1
ATOM 1484 N N . LYS A 1 183 ? -0.486 -9.807 17.937 1.00 89.00 183 LYS A N 1
ATOM 1485 C CA . LYS A 1 183 ? -0.305 -10.912 16.975 1.00 89.00 183 LYS A CA 1
ATOM 1486 C C . LYS A 1 183 ? -1.032 -12.205 17.380 1.00 89.00 183 LYS A C 1
ATOM 1488 O O . LYS A 1 183 ? -1.641 -12.848 16.543 1.00 89.00 183 LYS A O 1
ATOM 1493 N N . ASN A 1 184 ? -1.060 -12.558 18.668 1.00 89.19 184 ASN A N 1
ATOM 1494 C CA . ASN A 1 184 ? -1.669 -13.816 19.138 1.00 89.19 184 ASN A CA 1
ATOM 1495 C C . ASN A 1 184 ? -3.195 -13.889 18.950 1.00 89.19 184 ASN A C 1
ATOM 1497 O O . ASN A 1 184 ? -3.759 -14.980 18.897 1.00 89.19 184 ASN A O 1
ATOM 1501 N N . ILE A 1 185 ? -3.870 -12.739 18.890 1.00 91.38 185 ILE A N 1
ATOM 1502 C CA . ILE A 1 185 ? -5.326 -12.652 18.700 1.00 91.38 185 ILE A CA 1
ATOM 1503 C C . ILE A 1 185 ? -5.704 -11.966 17.381 1.00 91.38 185 ILE A C 1
ATOM 1505 O O . ILE A 1 185 ? -6.894 -11.851 17.082 1.00 91.38 185 ILE A O 1
ATOM 1509 N N . ASP A 1 186 ? -4.705 -11.556 16.592 1.00 93.12 186 ASP A N 1
ATOM 1510 C CA . ASP A 1 186 ? -4.831 -10.773 15.361 1.00 93.12 186 ASP A CA 1
ATOM 1511 C C . ASP A 1 186 ? -5.697 -9.520 15.542 1.00 93.12 186 ASP A C 1
ATOM 1513 O O . ASP A 1 186 ? -6.659 -9.296 14.800 1.00 93.12 186 ASP A O 1
ATOM 1517 N N . VAL A 1 187 ? -5.378 -8.706 16.550 1.00 96.12 187 VAL A N 1
ATOM 1518 C CA . VAL A 1 187 ? -6.079 -7.439 16.802 1.00 96.12 187 VAL A CA 1
ATOM 1519 C C . VAL A 1 187 ? -5.096 -6.282 16.779 1.00 96.12 187 VAL A C 1
ATOM 1521 O O . VAL A 1 187 ? -4.077 -6.329 17.461 1.00 96.12 187 VAL A O 1
ATOM 1524 N N . ILE A 1 188 ? -5.412 -5.235 16.019 1.00 96.31 188 ILE A N 1
ATOM 1525 C CA . ILE A 1 188 ? -4.740 -3.936 16.116 1.00 96.31 188 ILE A CA 1
ATOM 1526 C C . ILE A 1 188 ? -5.702 -2.912 16.711 1.00 96.31 188 ILE A C 1
ATOM 1528 O O . ILE A 1 188 ? -6.883 -2.889 16.354 1.00 96.31 188 ILE A O 1
ATOM 1532 N N . ALA A 1 189 ? -5.204 -2.076 17.613 1.00 96.19 189 ALA A N 1
ATOM 1533 C CA . ALA A 1 189 ? -5.988 -1.051 18.283 1.00 96.19 189 ALA A CA 1
ATOM 1534 C C . ALA A 1 189 ? -5.235 0.279 18.327 1.00 96.19 189 ALA A C 1
ATOM 1536 O O . ALA A 1 189 ? -4.033 0.304 18.589 1.00 96.19 189 ALA A O 1
ATOM 1537 N N . ALA A 1 190 ? -5.948 1.378 18.078 1.00 95.75 190 ALA A N 1
ATOM 1538 C CA . ALA A 1 190 ? -5.422 2.732 18.229 1.00 95.75 190 ALA A CA 1
ATOM 1539 C C . ALA A 1 190 ? -6.549 3.740 18.490 1.00 95.75 190 ALA A C 1
ATOM 1541 O O . ALA A 1 190 ? -7.503 3.865 17.711 1.00 95.75 190 ALA A O 1
ATOM 1542 N N . GLY A 1 191 ? -6.434 4.492 19.586 1.00 93.94 191 GLY A N 1
ATOM 1543 C CA . GLY A 1 191 ? -7.447 5.456 20.017 1.00 93.94 191 GLY A CA 1
ATOM 1544 C C . GLY A 1 191 ? -8.813 4.794 20.234 1.00 93.94 191 GLY A C 1
ATOM 1545 O O . GLY A 1 191 ? -9.024 4.092 21.215 1.00 93.94 191 GLY A O 1
ATOM 1546 N N . GLY A 1 192 ? -9.753 5.014 19.312 1.00 93.94 192 GLY A N 1
ATOM 1547 C CA . GLY A 1 192 ? -11.095 4.427 19.357 1.00 93.94 192 GLY A CA 1
ATOM 1548 C C . GLY A 1 192 ? -11.346 3.331 18.324 1.00 93.94 192 GLY A C 1
ATOM 1549 O O . GLY A 1 192 ? -12.480 2.875 18.216 1.00 93.94 192 GLY A O 1
ATOM 1550 N N . VAL A 1 193 ? -10.335 2.924 17.553 1.00 97.00 193 VAL A N 1
ATOM 1551 C CA . VAL A 1 193 ? -10.476 1.908 16.502 1.00 97.00 193 VAL A CA 1
ATOM 1552 C C . VAL A 1 193 ? -9.877 0.590 16.964 1.00 97.00 193 VAL A C 1
ATOM 1554 O O . VAL A 1 193 ? -8.742 0.568 17.433 1.00 97.00 193 VAL A O 1
ATOM 1557 N N . GLU A 1 194 ? -10.607 -0.506 16.761 1.00 97.31 194 GLU A N 1
ATOM 1558 C CA . GLU A 1 194 ? -10.071 -1.867 16.848 1.00 97.31 194 GLU A CA 1
ATOM 1559 C C . GLU A 1 194 ? -10.388 -2.648 15.576 1.00 97.31 194 GLU A C 1
ATOM 1561 O O . GLU A 1 194 ? -11.552 -2.759 15.180 1.00 97.31 194 GLU A O 1
ATOM 1566 N N . ILE A 1 195 ? -9.368 -3.243 14.963 1.00 98.12 195 ILE A N 1
ATOM 1567 C CA . ILE A 1 195 ? -9.512 -4.090 13.778 1.00 98.12 195 ILE A CA 1
ATOM 1568 C C . ILE A 1 195 ? -9.107 -5.510 14.148 1.00 98.12 195 ILE A C 1
ATOM 1570 O O . ILE A 1 195 ? -7.987 -5.759 14.586 1.00 98.12 195 ILE A O 1
ATOM 1574 N N . HIS A 1 196 ? -10.032 -6.446 13.960 1.00 97.44 196 HIS A N 1
ATOM 1575 C CA . HIS A 1 196 ? -9.880 -7.845 14.334 1.00 97.44 196 HIS A CA 1
ATOM 1576 C C . HIS A 1 196 ? -9.813 -8.716 13.082 1.00 97.44 196 HIS A C 1
ATOM 1578 O O . HIS A 1 196 ? -10.719 -8.679 12.240 1.00 97.44 196 HIS A O 1
ATOM 1584 N N . LYS A 1 197 ? -8.796 -9.580 13.020 1.00 96.25 197 LYS A N 1
ATOM 1585 C CA . LYS A 1 197 ? -8.606 -10.635 12.013 1.00 96.25 197 LYS A CA 1
ATOM 1586 C C . LYS A 1 197 ? -8.785 -10.123 10.587 1.00 96.25 197 LYS A C 1
ATOM 1588 O O . LYS A 1 197 ? -9.791 -10.411 9.928 1.00 96.25 197 LYS A O 1
ATOM 1593 N N . VAL A 1 198 ? -7.794 -9.370 10.120 1.00 96.62 198 VAL A N 1
ATOM 1594 C CA . VAL A 1 198 ? -7.706 -8.950 8.720 1.00 96.62 198 VAL A CA 1
ATOM 1595 C C . VAL A 1 198 ? -7.213 -10.117 7.875 1.00 96.62 198 VAL A C 1
ATOM 1597 O O . VAL A 1 198 ? -6.214 -10.757 8.191 1.00 96.62 198 VAL A O 1
ATOM 1600 N N . ARG A 1 199 ? -7.932 -10.402 6.793 1.00 94.75 199 ARG A N 1
ATOM 1601 C CA . ARG A 1 199 ? -7.487 -11.302 5.732 1.00 94.75 199 ARG A CA 1
ATOM 1602 C C . ARG A 1 199 ? -6.891 -10.459 4.624 1.00 94.75 199 ARG A C 1
ATOM 1604 O O . ARG A 1 199 ? -7.485 -9.452 4.246 1.00 94.75 199 ARG A O 1
ATOM 1611 N N . ALA A 1 200 ? -5.760 -10.894 4.095 1.00 92.81 200 ALA A N 1
ATOM 1612 C CA . ALA A 1 200 ? -5.118 -10.283 2.945 1.00 92.81 200 ALA A CA 1
ATOM 1613 C C . ALA A 1 200 ? -4.749 -11.364 1.928 1.00 92.81 200 ALA A C 1
ATOM 1615 O O . ALA A 1 200 ? -4.541 -12.520 2.297 1.00 92.81 200 ALA A O 1
ATOM 1616 N N . SER A 1 201 ? -4.696 -10.993 0.654 1.00 92.00 201 SER A N 1
ATOM 1617 C CA . SER A 1 201 ? -4.222 -11.859 -0.424 1.00 92.00 201 SER A CA 1
ATOM 1618 C C . SER A 1 201 ? -3.098 -11.180 -1.181 1.00 92.00 201 SER A C 1
ATOM 1620 O O . SER A 1 201 ? -3.111 -9.960 -1.356 1.00 92.00 201 SER A O 1
ATOM 1622 N N . GLU A 1 202 ? -2.152 -11.977 -1.660 1.00 91.88 202 GLU A N 1
ATOM 1623 C CA . GLU A 1 202 ? -1.100 -11.497 -2.547 1.00 91.88 202 GLU A CA 1
ATOM 1624 C C . GLU A 1 202 ? -1.673 -11.034 -3.885 1.00 91.88 202 GLU A C 1
ATOM 1626 O O . GLU A 1 202 ? -2.649 -11.589 -4.395 1.00 91.88 202 GLU A O 1
ATOM 1631 N N . ILE A 1 203 ? -1.050 -10.004 -4.449 1.00 89.06 203 ILE A N 1
ATOM 1632 C CA . ILE A 1 203 ? -1.370 -9.480 -5.770 1.00 89.06 203 ILE A CA 1
ATOM 1633 C C . ILE A 1 203 ? -0.119 -9.539 -6.632 1.00 89.06 203 ILE A C 1
ATOM 1635 O O . ILE A 1 203 ? 0.974 -9.155 -6.209 1.00 89.06 203 ILE A O 1
ATOM 1639 N N . ALA A 1 204 ? -0.295 -9.995 -7.872 1.00 84.06 204 ALA A N 1
ATOM 1640 C CA . ALA A 1 204 ? 0.767 -9.984 -8.860 1.00 84.06 204 ALA A CA 1
ATOM 1641 C C . ALA A 1 204 ? 1.247 -8.548 -9.104 1.00 84.06 204 ALA A C 1
ATOM 1643 O O . ALA A 1 204 ? 0.464 -7.644 -9.409 1.00 84.06 204 ALA A O 1
ATOM 1644 N N . ARG A 1 205 ? 2.559 -8.340 -9.002 1.00 78.56 205 ARG A N 1
ATOM 1645 C CA . ARG A 1 205 ? 3.164 -7.072 -9.401 1.00 78.56 205 ARG A CA 1
ATOM 1646 C C . ARG A 1 205 ? 3.037 -6.930 -10.913 1.00 78.56 205 ARG A C 1
ATOM 1648 O O . ARG A 1 205 ? 3.327 -7.872 -11.652 1.00 78.56 205 ARG A O 1
ATOM 1655 N N . LYS A 1 206 ? 2.639 -5.743 -11.377 1.00 73.69 206 LYS A N 1
ATOM 1656 C CA . LYS A 1 206 ? 2.780 -5.408 -12.797 1.00 73.69 206 LYS A CA 1
ATOM 1657 C C . LYS A 1 206 ? 4.263 -5.522 -13.147 1.00 73.69 206 LYS A C 1
ATOM 1659 O O . LYS A 1 206 ? 5.102 -4.988 -12.419 1.00 73.69 206 LYS A O 1
ATOM 1664 N N . ARG A 1 207 ? 4.582 -6.252 -14.219 1.00 71.62 207 ARG A N 1
ATOM 1665 C CA . ARG A 1 207 ? 5.952 -6.291 -14.735 1.00 71.62 207 ARG A CA 1
ATOM 1666 C C . ARG A 1 207 ? 6.363 -4.861 -15.072 1.00 71.62 207 ARG A C 1
ATOM 1668 O O . ARG A 1 207 ? 5.565 -4.112 -15.637 1.00 71.62 207 ARG A O 1
ATOM 1675 N N . SER A 1 208 ? 7.575 -4.491 -14.667 1.00 67.06 208 SER A N 1
ATOM 1676 C CA . SER A 1 208 ? 8.186 -3.248 -15.124 1.00 67.06 208 SER A CA 1
ATOM 1677 C C . SER A 1 208 ? 8.175 -3.247 -16.650 1.00 67.06 208 SER A C 1
ATOM 1679 O O . SER A 1 208 ? 8.508 -4.262 -17.257 1.00 67.06 208 SER A O 1
ATOM 1681 N N . ILE A 1 209 ? 7.760 -2.133 -17.252 1.00 65.75 209 ILE A N 1
ATOM 1682 C CA . ILE A 1 209 ? 7.878 -1.921 -18.702 1.00 65.75 209 ILE A CA 1
ATOM 1683 C C . ILE A 1 209 ? 9.354 -1.682 -19.068 1.00 65.75 209 ILE A C 1
ATOM 1685 O O . ILE A 1 209 ? 9.753 -1.901 -20.203 1.00 65.75 209 ILE A O 1
ATOM 1689 N N . TYR A 1 210 ? 10.171 -1.270 -18.092 1.00 67.25 210 TYR A N 1
ATOM 1690 C CA . TYR A 1 210 ? 11.606 -1.094 -18.261 1.00 67.25 210 TYR A CA 1
ATOM 1691 C C . TYR A 1 210 ? 12.298 -2.453 -18.262 1.00 67.25 210 TYR A C 1
ATOM 1693 O O . TYR A 1 210 ? 12.385 -3.095 -17.209 1.00 67.25 210 TYR A O 1
ATOM 1701 N N . ASP A 1 211 ? 12.770 -2.850 -19.438 1.00 71.75 211 ASP A N 1
ATOM 1702 C CA . ASP A 1 211 ? 13.723 -3.933 -19.629 1.00 71.75 211 ASP A CA 1
ATOM 1703 C C . ASP A 1 211 ? 15.134 -3.324 -19.581 1.00 71.75 211 ASP A C 1
ATOM 1705 O O . ASP A 1 211 ? 15.465 -2.501 -20.439 1.00 71.75 211 ASP A O 1
ATOM 1709 N N . PRO A 1 212 ? 15.930 -3.579 -18.529 1.00 79.31 212 PRO A N 1
ATOM 1710 C CA . PRO A 1 212 ? 17.257 -2.994 -18.430 1.00 79.31 212 PRO A CA 1
ATOM 1711 C C . PRO A 1 212 ? 18.168 -3.583 -19.512 1.00 79.31 212 PRO A C 1
ATOM 1713 O O . PRO A 1 212 ? 18.311 -4.801 -19.607 1.00 79.31 212 PRO A O 1
ATOM 1716 N N . LEU A 1 213 ? 18.835 -2.720 -20.279 1.00 80.62 213 LEU A N 1
ATOM 1717 C CA . LEU A 1 213 ? 19.891 -3.153 -21.188 1.00 80.62 213 LEU A CA 1
ATOM 1718 C C . LEU A 1 213 ? 21.062 -3.713 -20.371 1.00 80.62 213 LEU A C 1
ATOM 1720 O O . LEU A 1 213 ? 21.575 -3.054 -19.464 1.00 80.62 213 LEU A O 1
ATOM 1724 N N . ILE A 1 214 ? 21.473 -4.937 -20.694 1.00 84.38 214 ILE A N 1
ATOM 1725 C CA . ILE A 1 214 ? 22.639 -5.583 -20.093 1.00 84.38 214 ILE A CA 1
ATOM 1726 C C . ILE A 1 214 ? 23.745 -5.604 -21.142 1.00 84.38 214 ILE A C 1
ATOM 1728 O O . ILE A 1 214 ? 23.648 -6.325 -22.133 1.00 84.38 214 ILE A O 1
ATOM 1732 N N . GLU A 1 215 ? 24.804 -4.840 -20.894 1.00 84.00 215 GLU A N 1
ATOM 1733 C CA . GLU A 1 215 ? 25.999 -4.808 -21.734 1.00 84.00 215 GLU A CA 1
ATOM 1734 C C . GLU A 1 215 ? 27.196 -5.416 -21.001 1.00 84.00 215 GLU A C 1
ATOM 1736 O O . GLU A 1 215 ? 27.308 -5.361 -19.773 1.00 84.00 215 GLU A O 1
ATOM 1741 N N . GLU A 1 216 ? 28.116 -5.992 -21.767 1.00 88.12 216 GLU A N 1
ATOM 1742 C CA . GLU A 1 216 ? 29.350 -6.568 -21.250 1.00 88.12 216 GLU A CA 1
ATOM 1743 C C . GLU A 1 216 ? 30.552 -5.748 -21.728 1.00 88.12 216 GLU A C 1
ATOM 1745 O O . GLU A 1 216 ? 30.768 -5.582 -22.927 1.00 88.12 216 GLU A O 1
ATOM 1750 N N . TYR A 1 217 ? 31.379 -5.281 -20.791 1.00 89.00 217 TYR A N 1
ATOM 1751 C CA . TYR A 1 217 ? 32.620 -4.580 -21.114 1.00 89.00 217 TYR A CA 1
ATOM 1752 C C . TYR A 1 217 ? 33.757 -5.579 -21.333 1.00 89.00 217 TYR A C 1
ATOM 1754 O O . TYR A 1 217 ? 34.162 -6.296 -20.417 1.00 89.00 217 TYR A O 1
ATOM 1762 N N . LYS A 1 218 ? 34.313 -5.589 -22.548 1.00 89.62 218 LYS A N 1
ATOM 1763 C CA . LYS A 1 218 ? 35.484 -6.393 -22.918 1.00 89.62 218 LYS A CA 1
ATOM 1764 C C . LYS A 1 218 ? 36.570 -5.517 -23.512 1.00 89.62 218 LYS A C 1
ATOM 1766 O O . LYS A 1 218 ? 36.295 -4.613 -24.297 1.00 89.62 218 LYS A O 1
ATOM 1771 N N . PHE A 1 219 ? 37.819 -5.847 -23.198 1.00 90.38 219 PHE A N 1
ATOM 1772 C CA . PHE A 1 219 ? 38.943 -5.294 -23.938 1.00 90.38 219 PHE A CA 1
ATOM 1773 C C . PHE A 1 219 ? 38.887 -5.788 -25.387 1.00 90.38 219 PHE A C 1
ATOM 1775 O O . PHE A 1 219 ? 38.943 -6.992 -25.638 1.00 90.38 219 PHE A O 1
ATOM 1782 N N . THR A 1 220 ? 38.808 -4.845 -26.321 1.00 87.94 220 THR A N 1
ATOM 1783 C CA . THR A 1 220 ? 38.889 -5.104 -27.759 1.00 87.94 220 THR A CA 1
ATOM 1784 C C . THR A 1 220 ? 40.105 -4.363 -28.287 1.00 87.94 220 THR A C 1
ATOM 1786 O O . THR A 1 220 ? 40.161 -3.135 -28.235 1.00 87.94 220 THR A O 1
ATOM 1789 N N . ALA A 1 221 ? 41.121 -5.098 -28.744 1.00 89.31 221 ALA A N 1
ATOM 1790 C CA . ALA A 1 221 ? 42.301 -4.457 -29.307 1.00 89.31 221 ALA A CA 1
ATOM 1791 C C . ALA A 1 221 ? 41.956 -3.865 -30.679 1.00 89.31 221 ALA A C 1
ATOM 1793 O O . ALA A 1 221 ? 41.322 -4.522 -31.498 1.00 89.31 221 ALA A O 1
ATOM 1794 N N . TYR A 1 222 ? 42.457 -2.662 -30.968 1.00 83.88 222 TYR A N 1
ATOM 1795 C CA . TYR A 1 222 ? 42.167 -1.928 -32.210 1.00 83.88 222 TYR A CA 1
ATOM 1796 C C . TYR A 1 222 ? 42.466 -2.715 -33.506 1.00 83.88 222 TYR A C 1
ATOM 1798 O O . TYR A 1 222 ? 41.916 -2.424 -34.563 1.00 83.88 222 TYR A O 1
ATOM 1806 N N . ARG A 1 223 ? 43.364 -3.708 -33.445 1.00 86.50 223 ARG A N 1
ATOM 1807 C CA . ARG A 1 223 ? 43.738 -4.581 -34.570 1.00 86.50 223 ARG A CA 1
ATOM 1808 C C . ARG A 1 223 ? 43.827 -6.045 -34.137 1.00 86.50 223 ARG A C 1
ATOM 1810 O O . ARG A 1 223 ? 44.872 -6.673 -34.296 1.00 86.50 223 ARG A O 1
ATOM 1817 N N . ASP A 1 224 ? 42.755 -6.587 -33.572 1.00 85.81 224 ASP A N 1
ATOM 1818 C CA . ASP A 1 224 ? 42.697 -7.996 -33.155 1.00 85.81 224 ASP A CA 1
ATOM 1819 C C . ASP A 1 224 ? 42.406 -8.986 -34.303 1.00 85.81 224 ASP A C 1
ATOM 1821 O O . ASP A 1 224 ? 42.595 -10.189 -34.132 1.00 85.81 224 ASP A O 1
ATOM 1825 N N . ARG A 1 225 ? 41.989 -8.488 -35.480 1.00 86.50 225 ARG A N 1
ATOM 1826 C CA . ARG A 1 225 ? 41.549 -9.286 -36.646 1.00 86.50 225 ARG A CA 1
ATOM 1827 C C . ARG A 1 225 ? 40.419 -10.267 -36.316 1.00 86.50 225 ARG A C 1
ATOM 1829 O O . ARG A 1 225 ? 40.244 -11.267 -37.015 1.00 86.50 225 ARG A O 1
ATOM 1836 N N . LYS A 1 226 ? 39.665 -10.003 -35.251 1.00 87.88 226 LYS A N 1
ATOM 1837 C CA . LYS A 1 226 ? 38.537 -10.834 -34.860 1.00 87.88 226 LYS A CA 1
ATOM 1838 C C . LYS A 1 226 ? 37.399 -10.634 -35.857 1.00 87.88 226 LYS A C 1
ATOM 1840 O O . LYS A 1 226 ? 37.088 -9.516 -36.253 1.00 87.88 226 LYS A O 1
ATOM 1845 N N . ILE A 1 227 ? 36.769 -11.736 -36.252 1.00 88.56 227 ILE A N 1
ATOM 1846 C CA . ILE A 1 227 ? 35.542 -11.688 -37.046 1.00 88.56 227 ILE A CA 1
ATOM 1847 C C . ILE A 1 227 ? 34.405 -11.281 -36.105 1.00 88.56 227 ILE A C 1
ATOM 1849 O O . ILE A 1 227 ? 34.188 -11.929 -35.079 1.00 88.56 227 ILE A O 1
ATOM 1853 N N . MET A 1 228 ? 33.719 -10.198 -36.454 1.00 88.00 228 MET A N 1
ATOM 1854 C CA . MET A 1 228 ? 32.603 -9.612 -35.713 1.00 88.00 228 MET A CA 1
ATOM 1855 C C . MET A 1 228 ? 31.407 -9.437 -36.647 1.00 88.00 228 MET A C 1
ATOM 1857 O O . MET A 1 228 ? 31.567 -9.325 -37.864 1.00 88.00 228 MET A O 1
ATOM 1861 N N . SER A 1 229 ? 30.208 -9.423 -36.079 1.00 91.44 229 SER A N 1
ATOM 1862 C CA . SER A 1 229 ? 28.993 -9.048 -36.799 1.00 91.44 229 SER A CA 1
ATOM 1863 C C . SER A 1 229 ? 28.995 -7.557 -37.152 1.00 91.44 229 SER A C 1
ATOM 1865 O O . SER A 1 229 ? 29.642 -6.747 -36.486 1.00 91.44 229 SER A O 1
ATOM 1867 N N . LEU A 1 230 ? 28.229 -7.179 -38.180 1.00 87.56 230 LEU A N 1
ATOM 1868 C CA . LEU A 1 230 ? 28.046 -5.774 -38.560 1.00 87.56 230 LEU A CA 1
ATOM 1869 C C . LEU A 1 230 ? 27.555 -4.934 -37.371 1.00 87.56 230 LEU A C 1
ATOM 1871 O O . LEU A 1 230 ? 28.080 -3.854 -37.126 1.00 87.56 230 LEU A O 1
ATOM 1875 N N . GLN A 1 231 ? 26.610 -5.464 -36.591 1.00 88.75 231 GLN A N 1
ATOM 1876 C CA . GLN A 1 231 ? 26.087 -4.792 -35.405 1.00 88.75 231 GLN A CA 1
ATOM 1877 C C . GLN A 1 231 ? 27.180 -4.532 -34.356 1.00 88.75 231 GLN A C 1
ATOM 1879 O O . GLN A 1 231 ? 27.304 -3.403 -33.899 1.00 88.75 231 GLN A O 1
ATOM 1884 N N . GLU A 1 232 ? 28.022 -5.519 -34.025 1.00 88.94 232 GLU A N 1
ATOM 1885 C CA . GLU A 1 232 ? 29.138 -5.331 -33.079 1.00 88.94 232 GLU A CA 1
ATOM 1886 C C . GLU A 1 232 ? 30.143 -4.279 -33.570 1.00 88.94 232 GLU A C 1
ATOM 1888 O O . GLU A 1 232 ? 30.609 -3.450 -32.787 1.00 88.94 232 GLU A O 1
ATOM 1893 N N . ILE A 1 233 ? 30.461 -4.289 -34.869 1.00 89.31 233 ILE A N 1
ATOM 1894 C CA . ILE A 1 233 ? 31.379 -3.319 -35.479 1.00 89.31 233 ILE A CA 1
ATOM 1895 C C . ILE A 1 233 ? 30.800 -1.907 -35.384 1.00 89.31 233 ILE A C 1
ATOM 1897 O O . ILE A 1 233 ? 31.517 -0.975 -35.013 1.00 89.31 233 ILE A O 1
ATOM 1901 N N . LEU A 1 234 ? 29.512 -1.745 -35.689 1.00 90.62 234 LEU A N 1
ATOM 1902 C CA . LEU A 1 234 ? 28.821 -0.461 -35.605 1.00 90.62 234 LEU A CA 1
ATOM 1903 C C . LEU A 1 234 ? 28.741 0.031 -34.164 1.00 90.62 234 LEU A C 1
ATOM 1905 O O . LEU A 1 234 ? 29.076 1.184 -33.917 1.00 90.62 234 LEU A O 1
ATOM 1909 N N . THR A 1 235 ? 28.390 -0.836 -33.210 1.00 90.00 235 THR A N 1
ATOM 1910 C CA . THR A 1 235 ? 28.362 -0.497 -31.781 1.00 90.00 235 THR A CA 1
ATOM 1911 C C . THR A 1 235 ? 29.723 0.003 -31.311 1.00 90.00 235 THR A C 1
ATOM 1913 O O . THR A 1 235 ? 29.812 1.085 -30.737 1.00 90.00 235 THR A O 1
ATOM 1916 N N . LEU A 1 236 ? 30.804 -0.728 -31.607 1.00 89.81 236 LEU A N 1
ATOM 1917 C CA . LEU A 1 236 ? 32.159 -0.311 -31.236 1.00 89.81 236 LEU A CA 1
ATOM 1918 C C . LEU A 1 236 ? 32.547 1.010 -31.896 1.00 89.81 236 LEU A C 1
ATOM 1920 O O . LEU A 1 236 ? 33.106 1.883 -31.237 1.00 89.81 236 LEU A O 1
ATOM 1924 N N . SER A 1 237 ? 32.232 1.170 -33.180 1.00 89.50 237 SER A N 1
ATOM 1925 C CA . SER A 1 237 ? 32.567 2.380 -33.929 1.00 89.50 237 SER A CA 1
ATOM 1926 C C . SER A 1 237 ? 31.834 3.599 -33.368 1.00 89.50 237 SER A C 1
ATOM 1928 O O . SER A 1 237 ? 32.462 4.621 -33.112 1.00 89.50 237 SER A O 1
ATOM 1930 N N . ILE A 1 238 ? 30.535 3.470 -33.091 1.00 87.81 238 ILE A N 1
ATOM 1931 C CA . ILE A 1 238 ? 29.716 4.507 -32.457 1.00 87.81 238 ILE A CA 1
ATOM 1932 C C . ILE A 1 238 ? 30.251 4.839 -31.063 1.00 87.81 238 ILE A C 1
ATOM 1934 O O . ILE A 1 238 ? 30.403 6.015 -30.743 1.00 87.81 238 ILE A O 1
ATOM 1938 N N . HIS A 1 239 ? 30.576 3.834 -30.246 1.00 87.06 239 HIS A N 1
ATOM 1939 C CA . HIS A 1 239 ? 31.090 4.050 -28.891 1.00 87.06 239 HIS A CA 1
ATOM 1940 C C . HIS A 1 239 ? 32.428 4.800 -28.909 1.00 87.06 239 HIS A C 1
ATOM 1942 O O . HIS A 1 239 ? 32.583 5.774 -28.176 1.00 87.06 239 HIS A O 1
ATOM 1948 N N . ILE A 1 240 ? 33.358 4.416 -29.793 1.00 87.88 240 ILE A N 1
ATOM 1949 C CA . ILE A 1 240 ? 34.634 5.126 -29.983 1.00 87.88 240 ILE A CA 1
ATOM 1950 C C . ILE A 1 240 ? 34.380 6.562 -30.454 1.00 87.88 240 ILE A C 1
ATOM 1952 O O . ILE A 1 240 ? 34.988 7.497 -29.935 1.00 87.88 240 ILE A O 1
ATOM 1956 N N . THR A 1 241 ? 33.479 6.763 -31.417 1.00 86.25 241 THR A N 1
ATOM 1957 C CA . THR A 1 241 ? 33.115 8.101 -31.899 1.00 86.25 241 THR A CA 1
ATOM 1958 C C . THR A 1 241 ? 32.574 8.970 -30.763 1.00 86.25 241 THR A C 1
ATOM 1960 O O . THR A 1 241 ? 33.047 10.088 -30.575 1.00 86.25 241 THR A O 1
ATOM 1963 N N . LEU A 1 242 ? 31.634 8.456 -29.968 1.00 83.81 242 LEU A N 1
ATOM 1964 C CA . LEU A 1 242 ? 31.044 9.178 -28.839 1.00 83.81 242 LEU A CA 1
ATOM 1965 C C . LEU A 1 242 ? 32.061 9.471 -27.726 1.00 83.81 242 LEU A C 1
ATOM 1967 O O . LEU A 1 242 ? 31.985 10.528 -27.109 1.00 83.81 242 LEU A O 1
ATOM 1971 N N . GLU A 1 243 ? 33.034 8.587 -27.497 1.00 85.38 243 GLU A N 1
ATOM 1972 C CA . GLU A 1 243 ? 34.118 8.809 -26.531 1.00 85.38 243 GLU A CA 1
ATOM 1973 C C . GLU A 1 243 ? 35.036 9.979 -26.935 1.00 85.38 243 GLU A C 1
ATOM 1975 O O . GLU A 1 243 ? 35.602 10.654 -26.075 1.00 85.38 243 GLU A O 1
ATOM 1980 N N . ASN A 1 244 ? 35.169 10.247 -28.238 1.00 84.44 244 ASN A N 1
ATOM 1981 C CA . ASN A 1 244 ? 36.138 11.203 -28.781 1.00 84.44 244 ASN A CA 1
ATOM 1982 C C . ASN A 1 244 ? 35.529 12.543 -29.237 1.00 84.44 244 ASN A C 1
ATOM 1984 O O . ASN A 1 244 ? 36.266 13.420 -29.693 1.00 84.44 244 ASN A O 1
ATOM 1988 N N . ILE A 1 245 ? 34.213 12.742 -29.108 1.00 77.94 245 ILE A N 1
ATOM 1989 C CA . ILE A 1 245 ? 33.543 14.010 -29.435 1.00 77.94 245 ILE A CA 1
ATOM 1990 C C . ILE A 1 245 ? 33.256 14.801 -28.141 1.00 77.94 245 ILE A C 1
ATOM 1992 O O . ILE A 1 245 ? 32.648 14.260 -27.217 1.00 77.94 245 ILE A O 1
ATOM 1996 N N . PRO A 1 246 ? 33.658 16.087 -28.035 1.00 66.69 246 PRO A N 1
ATOM 1997 C CA . PRO A 1 246 ? 33.384 16.896 -26.849 1.00 66.69 246 PRO A CA 1
ATOM 1998 C C . PRO A 1 246 ? 31.882 17.162 -26.621 1.00 66.69 246 PRO A C 1
ATOM 2000 O O . PRO A 1 246 ? 31.077 17.224 -27.546 1.00 66.69 246 PRO A O 1
ATOM 2003 N N . ILE A 1 247 ? 31.538 17.335 -25.341 1.00 61.31 247 ILE A N 1
ATOM 2004 C CA . ILE A 1 247 ? 30.199 17.385 -24.730 1.00 61.31 247 ILE A CA 1
ATOM 2005 C C . ILE A 1 247 ? 29.232 18.336 -25.460 1.00 61.31 247 ILE A C 1
ATOM 2007 O O . ILE A 1 247 ? 29.204 19.526 -25.157 1.00 61.31 247 ILE A O 1
ATOM 2011 N N . MET A 1 248 ? 28.398 17.790 -26.357 1.00 58.78 248 MET A N 1
ATOM 2012 C CA . MET A 1 248 ? 27.006 18.209 -26.595 1.00 58.78 248 MET A CA 1
ATOM 2013 C C . MET A 1 248 ? 26.269 17.191 -27.488 1.00 58.78 248 MET A C 1
ATOM 2015 O O . MET A 1 248 ? 26.111 17.441 -28.671 1.00 58.78 248 MET A O 1
ATOM 2019 N N . ILE A 1 249 ? 25.876 16.037 -26.926 1.00 67.19 249 ILE A N 1
ATOM 2020 C CA . ILE A 1 249 ? 24.623 15.257 -27.125 1.00 67.19 249 ILE A CA 1
ATOM 2021 C C . ILE A 1 249 ? 23.934 15.360 -28.512 1.00 67.19 249 ILE A C 1
ATOM 2023 O O . ILE A 1 249 ? 22.727 15.306 -28.575 1.00 67.19 249 ILE A O 1
ATOM 2027 N N . LYS A 1 250 ? 24.627 15.507 -29.642 1.00 74.31 250 LYS A N 1
ATOM 2028 C CA . LYS A 1 250 ? 24.031 15.553 -30.987 1.00 74.31 250 LYS A CA 1
ATOM 2029 C C . LYS A 1 250 ? 24.870 14.696 -31.911 1.00 74.31 250 LYS A C 1
ATOM 2031 O O . LYS A 1 250 ? 25.924 15.123 -32.374 1.00 74.31 250 LYS A O 1
ATOM 2036 N N . MET A 1 251 ? 24.407 13.481 -32.161 1.00 79.19 251 MET A N 1
ATOM 2037 C CA . MET A 1 251 ? 25.018 12.595 -33.135 1.00 79.19 251 MET A CA 1
ATOM 2038 C C . MET A 1 251 ? 24.281 12.737 -34.456 1.00 79.19 251 MET A C 1
ATOM 2040 O O . MET A 1 251 ? 23.102 12.395 -34.559 1.00 79.19 251 MET A O 1
ATOM 2044 N N . LYS A 1 252 ? 24.988 13.230 -35.472 1.00 85.06 252 LYS A N 1
ATOM 2045 C CA . LYS A 1 252 ? 24.491 13.233 -36.844 1.00 85.06 252 LYS A CA 1
ATOM 2046 C C . LYS A 1 252 ? 25.161 12.110 -37.615 1.00 85.06 252 LYS A C 1
ATOM 2048 O O . LYS A 1 252 ? 26.387 12.096 -37.729 1.00 85.06 252 LYS A O 1
ATOM 2053 N N . THR A 1 253 ? 24.365 11.185 -38.137 1.00 87.44 253 THR A N 1
ATOM 2054 C CA . THR A 1 253 ? 24.855 10.135 -39.029 1.00 87.44 253 THR A CA 1
ATOM 2055 C C . THR A 1 253 ? 24.335 10.349 -40.440 1.00 87.44 253 THR A C 1
ATOM 2057 O O . THR A 1 253 ? 23.253 10.911 -40.641 1.00 87.44 253 THR A O 1
ATOM 2060 N N . ILE A 1 254 ? 25.152 9.955 -41.409 1.00 88.56 254 ILE A N 1
ATOM 2061 C CA . ILE A 1 254 ? 24.870 10.067 -42.834 1.00 88.56 254 ILE A CA 1
ATOM 2062 C C . ILE A 1 254 ? 25.143 8.708 -43.471 1.00 88.56 254 ILE A C 1
ATOM 2064 O O . ILE A 1 254 ? 26.244 8.180 -43.345 1.00 88.56 254 ILE A O 1
ATOM 2068 N N . GLU A 1 255 ? 24.164 8.167 -44.180 1.00 88.81 255 GLU A N 1
ATOM 2069 C CA . GLU A 1 255 ? 24.314 7.012 -45.059 1.00 88.81 255 GLU A CA 1
ATOM 2070 C C . GLU A 1 255 ? 24.035 7.439 -46.500 1.00 88.81 255 GLU A C 1
ATOM 2072 O O . GLU A 1 255 ? 22.962 7.957 -46.806 1.00 88.81 255 GLU A O 1
ATOM 2077 N N . LEU A 1 256 ? 25.026 7.272 -47.373 1.00 86.88 256 LEU A N 1
ATOM 2078 C CA . LEU A 1 256 ? 24.963 7.652 -48.782 1.00 86.88 256 LEU A CA 1
ATOM 2079 C C . LEU A 1 256 ? 24.670 6.423 -49.635 1.00 86.88 256 LEU A C 1
ATOM 2081 O O . LEU A 1 256 ? 25.416 5.447 -49.564 1.00 86.88 256 LEU A O 1
ATOM 2085 N N . VAL A 1 257 ? 23.630 6.513 -50.466 1.00 84.62 257 VAL A N 1
ATOM 2086 C CA . VAL A 1 257 ? 23.240 5.485 -51.440 1.00 84.62 257 VAL A CA 1
ATOM 2087 C C . VAL A 1 257 ? 23.268 6.103 -52.842 1.00 84.62 257 VAL A C 1
ATOM 2089 O O . VAL A 1 257 ? 22.396 6.905 -53.187 1.00 84.62 257 VAL A O 1
ATOM 2092 N N . ASP A 1 258 ? 24.269 5.751 -53.654 1.00 81.06 258 ASP A N 1
ATOM 2093 C CA . ASP A 1 258 ? 24.385 6.188 -55.056 1.00 81.06 258 ASP A CA 1
ATOM 2094 C C . ASP A 1 258 ? 23.358 5.432 -55.908 1.00 81.06 258 ASP A C 1
ATOM 2096 O O . ASP A 1 258 ? 23.009 4.296 -55.602 1.00 81.06 258 ASP A O 1
ATOM 2100 N N . ASP A 1 259 ? 22.883 6.012 -57.011 1.00 76.38 259 ASP A N 1
ATOM 2101 C CA . ASP A 1 259 ? 22.024 5.362 -58.008 1.00 76.38 259 ASP A CA 1
ATOM 2102 C C . ASP A 1 259 ? 22.575 4.019 -58.490 1.00 76.38 259 ASP A C 1
ATOM 2104 O O . ASP A 1 259 ? 21.796 3.098 -58.740 1.00 76.38 259 ASP A O 1
ATOM 2108 N N . LYS A 1 260 ? 23.902 3.892 -58.562 1.00 77.50 260 LYS A N 1
ATOM 2109 C CA . LYS A 1 260 ? 24.589 2.663 -58.985 1.00 77.50 260 LYS A CA 1
ATOM 2110 C C . LYS A 1 260 ? 24.493 1.523 -57.970 1.00 77.50 260 LYS A C 1
ATOM 2112 O O . LYS A 1 260 ? 24.673 0.370 -58.358 1.00 77.50 260 LYS A O 1
ATOM 2117 N N . ASP A 1 261 ? 24.201 1.828 -56.709 1.00 77.19 261 ASP A N 1
ATOM 2118 C CA . ASP A 1 261 ? 24.140 0.832 -55.643 1.00 77.19 261 ASP A CA 1
ATOM 2119 C C . ASP A 1 261 ? 22.806 0.086 -55.699 1.00 77.19 261 ASP A C 1
ATOM 2121 O O . ASP A 1 261 ? 21.743 0.678 -55.516 1.00 77.19 261 ASP A O 1
ATOM 2125 N N . ASN A 1 262 ? 22.820 -1.220 -55.952 1.00 75.00 262 ASN A N 1
ATOM 2126 C CA . ASN A 1 262 ? 21.593 -2.016 -55.960 1.00 75.00 262 ASN A CA 1
ATOM 2127 C C . ASN A 1 262 ? 21.223 -2.458 -54.535 1.00 75.00 262 ASN A C 1
ATOM 2129 O O . ASN A 1 262 ? 21.382 -3.629 -54.202 1.00 75.00 262 ASN A O 1
ATOM 2133 N N . ILE A 1 263 ? 20.795 -1.503 -53.706 1.00 78.62 263 ILE A N 1
ATOM 2134 C CA . ILE A 1 263 ? 20.540 -1.686 -52.271 1.00 78.62 263 ILE A CA 1
ATOM 2135 C C . ILE A 1 263 ? 19.066 -1.463 -51.965 1.00 78.62 263 ILE A C 1
ATOM 2137 O O . ILE A 1 263 ? 18.475 -0.461 -52.372 1.00 78.62 263 ILE A O 1
ATOM 2141 N N . SER A 1 264 ? 18.495 -2.413 -51.236 1.00 80.75 264 SER A N 1
ATOM 2142 C CA . SER A 1 264 ? 17.140 -2.363 -50.698 1.00 80.75 264 SER A CA 1
ATOM 2143 C C . SER A 1 264 ? 17.097 -1.706 -49.313 1.00 80.75 264 SER A C 1
ATOM 2145 O O . SER A 1 264 ? 18.109 -1.590 -48.625 1.00 80.75 264 SER A O 1
ATOM 2147 N N . THR A 1 265 ? 15.909 -1.302 -48.856 1.00 80.56 265 THR A N 1
ATOM 2148 C CA . THR A 1 265 ? 15.731 -0.695 -47.523 1.00 80.56 265 THR A CA 1
ATOM 2149 C C . THR A 1 265 ? 16.183 -1.611 -46.377 1.00 80.56 265 THR A C 1
ATOM 2151 O O . THR A 1 265 ? 16.642 -1.122 -45.348 1.00 80.56 265 THR A O 1
ATOM 2154 N N . GLU A 1 266 ? 16.090 -2.932 -46.552 1.00 79.38 266 GLU A N 1
ATOM 2155 C CA . GLU A 1 266 ? 16.5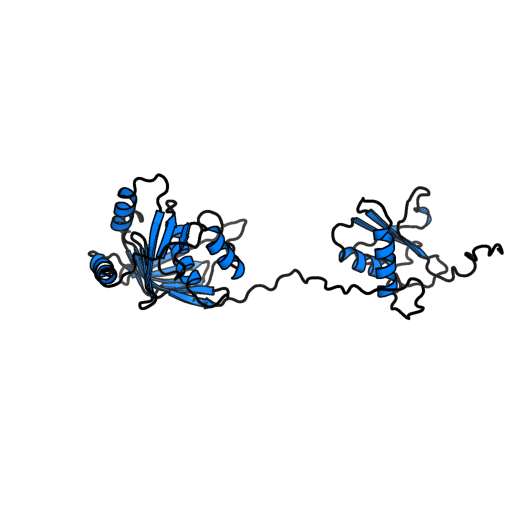08 -3.935 -45.559 1.00 79.38 266 GLU A CA 1
ATOM 2156 C C . GLU A 1 266 ? 18.032 -4.016 -45.390 1.00 79.38 266 GLU A C 1
ATOM 2158 O O . GLU A 1 266 ? 18.523 -4.483 -44.364 1.00 79.38 266 GLU A O 1
ATOM 2163 N N . GLU A 1 267 ? 18.780 -3.550 -46.389 1.00 82.44 267 GLU A N 1
ATOM 2164 C CA . GLU A 1 267 ? 20.244 -3.559 -46.414 1.00 82.44 267 GLU A CA 1
ATOM 2165 C C . GLU A 1 267 ? 20.851 -2.252 -45.881 1.00 82.44 267 GLU A C 1
ATOM 2167 O O . GLU A 1 267 ? 22.073 -2.142 -45.772 1.00 82.44 267 GLU A O 1
ATOM 2172 N N . LEU A 1 268 ? 20.013 -1.274 -45.516 1.00 86.25 268 LEU A N 1
ATOM 2173 C CA . LEU A 1 268 ? 20.461 -0.029 -44.901 1.00 86.25 268 LEU A CA 1
ATOM 2174 C C . LEU A 1 268 ? 21.046 -0.277 -43.511 1.00 86.25 268 LEU A C 1
ATOM 2176 O O . LEU A 1 268 ? 20.516 -1.027 -42.688 1.00 86.25 268 LEU A O 1
ATOM 2180 N N . VAL A 1 269 ? 22.109 0.454 -43.208 1.00 88.81 269 VAL A N 1
ATOM 2181 C CA . VAL A 1 269 ? 22.790 0.420 -41.915 1.00 88.81 269 VAL A CA 1
ATOM 2182 C C . VAL A 1 269 ? 22.161 1.406 -40.925 1.00 88.81 269 VAL A C 1
ATOM 2184 O O . VAL A 1 269 ? 22.189 1.185 -39.712 1.00 88.81 269 VAL A O 1
ATOM 2187 N N . SER A 1 270 ? 21.540 2.476 -41.423 1.00 89.31 270 SER A N 1
ATOM 2188 C CA . SER A 1 270 ? 20.885 3.519 -40.625 1.00 89.31 270 SER A CA 1
ATOM 2189 C C . SER A 1 270 ? 19.881 3.000 -39.587 1.00 89.31 270 SER A C 1
ATOM 2191 O O . SER A 1 270 ? 19.939 3.472 -38.449 1.00 89.31 270 SER A O 1
ATOM 2193 N N . PRO A 1 271 ? 18.999 2.023 -39.888 1.00 88.88 271 PRO A N 1
ATOM 2194 C CA . PRO A 1 271 ? 18.115 1.433 -38.882 1.00 88.88 271 PRO A CA 1
ATOM 2195 C C . PRO A 1 271 ? 18.873 0.765 -37.727 1.00 88.88 271 PRO A C 1
ATOM 2197 O O . PRO A 1 271 ? 18.530 0.973 -36.566 1.00 88.88 271 PRO A O 1
ATOM 2200 N N . VAL A 1 272 ? 19.954 0.036 -38.025 1.00 89.38 272 VAL A N 1
ATOM 2201 C CA . VAL A 1 272 ? 20.788 -0.631 -37.009 1.00 89.38 272 VAL A CA 1
ATOM 2202 C C . VAL A 1 272 ? 21.476 0.400 -36.113 1.00 89.38 272 VAL A C 1
ATOM 2204 O O . VAL A 1 272 ? 21.547 0.232 -34.897 1.00 89.38 272 VAL A O 1
ATOM 2207 N N . ILE A 1 273 ? 21.954 1.500 -36.699 1.00 89.62 273 ILE A N 1
ATOM 2208 C CA . ILE A 1 273 ? 22.534 2.619 -35.946 1.00 89.62 273 ILE A CA 1
ATOM 2209 C C . ILE A 1 273 ? 21.493 3.273 -35.044 1.00 89.62 273 ILE A C 1
ATOM 2211 O O . ILE A 1 273 ? 21.793 3.563 -33.888 1.00 89.62 273 ILE A O 1
ATOM 2215 N N . LEU A 1 274 ? 20.282 3.503 -35.553 1.00 88.94 274 LEU A N 1
ATOM 2216 C CA . LEU A 1 274 ? 19.199 4.090 -34.773 1.00 88.94 274 LEU A CA 1
ATOM 2217 C C . LEU A 1 274 ? 18.869 3.224 -33.548 1.00 88.94 274 LEU A C 1
ATOM 2219 O O . LEU A 1 274 ? 18.731 3.760 -32.451 1.00 88.94 274 LEU A O 1
ATOM 2223 N N . ASP A 1 275 ? 18.824 1.900 -33.707 1.00 88.06 275 ASP A N 1
ATOM 2224 C CA . ASP A 1 275 ? 18.608 0.965 -32.598 1.00 88.06 275 ASP A CA 1
ATOM 2225 C C . ASP A 1 275 ? 19.739 1.016 -31.560 1.00 88.06 275 ASP A C 1
ATOM 2227 O O . ASP A 1 275 ? 19.472 1.076 -30.358 1.00 88.06 275 ASP A O 1
ATOM 2231 N N . ILE A 1 276 ? 21.004 1.053 -31.999 1.00 88.06 276 ILE A N 1
ATOM 2232 C CA . ILE A 1 276 ? 22.162 1.197 -31.099 1.00 88.06 276 ILE A CA 1
ATOM 2233 C C . ILE A 1 276 ? 22.069 2.511 -30.316 1.00 88.06 276 ILE A C 1
ATOM 2235 O O . ILE A 1 276 ? 22.251 2.521 -29.102 1.00 88.06 276 ILE A O 1
ATOM 2239 N N . LEU A 1 277 ? 21.758 3.619 -30.987 1.00 86.50 277 LEU A N 1
ATOM 2240 C CA . LEU A 1 277 ? 21.718 4.936 -30.355 1.00 86.50 277 LEU A CA 1
ATOM 2241 C C . LEU A 1 277 ? 20.513 5.121 -29.428 1.00 86.50 277 LEU A C 1
ATOM 2243 O O . LEU A 1 277 ? 20.650 5.769 -28.395 1.00 86.50 277 LEU A O 1
ATOM 2247 N N . ASN A 1 278 ? 19.365 4.512 -29.735 1.00 84.50 278 ASN A N 1
ATOM 2248 C CA . ASN A 1 278 ? 18.190 4.518 -28.857 1.00 84.50 278 ASN A CA 1
ATOM 2249 C C . ASN A 1 278 ? 18.435 3.786 -27.528 1.00 84.50 278 ASN A C 1
ATOM 2251 O O . ASN A 1 278 ? 17.777 4.083 -26.529 1.00 84.50 278 ASN A O 1
ATOM 2255 N N . ASN A 1 279 ? 19.384 2.848 -27.505 1.00 82.75 279 ASN A N 1
ATOM 2256 C CA . ASN A 1 279 ? 19.810 2.157 -26.290 1.00 82.75 279 ASN A CA 1
ATOM 2257 C C . ASN A 1 279 ? 20.730 3.015 -25.401 1.00 82.75 279 ASN A C 1
ATOM 2259 O O . ASN A 1 279 ? 20.902 2.706 -24.220 1.00 82.75 279 ASN A O 1
ATOM 2263 N N . LEU A 1 280 ? 21.291 4.109 -25.928 1.00 80.69 280 LEU A N 1
ATOM 2264 C CA . LEU A 1 280 ? 22.163 5.015 -25.187 1.00 80.69 280 LEU A CA 1
ATOM 2265 C C . LEU A 1 280 ? 21.352 6.163 -24.569 1.00 80.69 280 LEU A C 1
ATOM 2267 O O . LEU A 1 280 ? 20.619 6.890 -25.237 1.00 80.69 280 LEU A O 1
ATOM 2271 N N . SER A 1 281 ? 21.500 6.374 -23.260 1.00 68.56 281 SER A N 1
ATOM 2272 C CA . SER A 1 281 ? 20.859 7.506 -22.583 1.00 68.56 281 SER A CA 1
ATOM 2273 C C . SER A 1 281 ? 21.561 8.827 -22.915 1.00 68.56 281 SER A C 1
ATOM 2275 O O . SER A 1 281 ? 22.787 8.883 -22.884 1.00 68.56 281 SER A O 1
ATOM 2277 N N . MET A 1 282 ? 20.792 9.909 -23.091 1.00 67.75 282 MET A N 1
ATOM 2278 C CA . MET A 1 282 ? 21.305 11.283 -23.241 1.00 67.75 282 MET A CA 1
ATOM 2279 C C . MET A 1 282 ? 22.102 11.538 -24.539 1.00 67.75 282 MET A C 1
ATOM 2281 O O . MET A 1 282 ? 23.112 12.233 -24.501 1.00 67.75 282 MET A O 1
ATOM 2285 N N . VAL A 1 283 ? 21.633 11.031 -25.688 1.00 71.94 283 VAL A N 1
ATOM 2286 C CA . VAL A 1 283 ? 22.123 11.383 -27.040 1.00 71.94 283 VAL A CA 1
ATOM 2287 C C . VAL A 1 283 ? 20.941 11.903 -27.881 1.00 71.94 283 VAL A C 1
ATOM 2289 O O . VAL A 1 283 ? 19.940 11.207 -28.010 1.00 71.94 283 VAL A O 1
ATOM 2292 N N . GLU A 1 284 ? 21.002 13.122 -28.431 1.00 76.56 284 GLU A N 1
ATOM 2293 C CA . GLU A 1 284 ? 20.091 13.575 -29.499 1.00 76.56 284 GLU A CA 1
ATOM 2294 C C . GLU A 1 284 ? 20.616 12.997 -30.812 1.00 76.56 284 GLU A C 1
ATOM 2296 O O . GLU A 1 284 ? 21.792 13.150 -31.146 1.00 76.56 284 GLU A O 1
ATOM 2301 N N . VAL A 1 285 ? 19.760 12.294 -31.543 1.00 80.44 285 VAL A N 1
ATOM 2302 C CA . VAL A 1 285 ? 20.176 11.463 -32.671 1.00 80.44 285 VAL A CA 1
ATOM 2303 C C . VAL A 1 285 ? 19.487 11.947 -33.936 1.00 80.44 285 VAL A C 1
ATOM 2305 O O . VAL A 1 285 ? 18.262 11.996 -33.996 1.00 80.44 285 VAL A O 1
ATOM 2308 N N . ASN A 1 286 ? 20.285 12.250 -34.957 1.00 85.12 286 ASN A N 1
ATOM 2309 C CA . ASN A 1 286 ? 19.823 12.571 -36.301 1.00 85.12 286 ASN A CA 1
ATOM 2310 C C . ASN A 1 286 ? 20.438 11.569 -37.281 1.00 85.12 286 ASN A C 1
ATOM 2312 O O . ASN A 1 286 ? 21.563 11.768 -37.746 1.00 85.12 286 ASN A O 1
ATOM 2316 N N . VAL A 1 287 ? 19.705 10.496 -37.583 1.00 87.25 287 VAL A N 1
ATOM 2317 C CA . VAL A 1 287 ? 20.110 9.501 -38.586 1.00 87.25 287 VAL A CA 1
ATOM 2318 C C . VAL A 1 287 ? 19.569 9.909 -39.948 1.00 87.25 287 VAL A C 1
ATOM 2320 O O . VAL A 1 287 ? 18.355 10.015 -40.110 1.00 87.25 287 VAL A O 1
ATOM 2323 N N . ASN A 1 288 ? 20.457 10.145 -40.916 1.00 88.25 288 ASN A N 1
ATOM 2324 C CA . ASN A 1 288 ? 20.091 10.621 -42.249 1.00 88.25 288 ASN A CA 1
ATOM 2325 C C . ASN A 1 288 ? 20.525 9.623 -43.323 1.00 88.25 288 ASN A C 1
ATOM 2327 O O . ASN A 1 288 ? 21.682 9.214 -43.352 1.00 88.25 288 ASN A O 1
ATOM 2331 N N . VAL A 1 289 ? 19.619 9.312 -44.244 1.00 88.62 289 VAL A N 1
ATOM 2332 C CA . VAL A 1 289 ? 19.893 8.559 -45.468 1.00 88.62 289 VAL A CA 1
ATOM 2333 C C . VAL A 1 289 ? 19.743 9.502 -46.654 1.00 88.62 289 VAL A C 1
ATOM 2335 O O . VAL A 1 289 ? 18.712 10.156 -46.819 1.00 88.62 289 VAL A O 1
ATOM 2338 N N . PHE A 1 290 ? 20.767 9.566 -47.495 1.00 86.75 290 PHE A N 1
ATOM 2339 C CA . PHE A 1 290 ? 20.766 10.364 -48.710 1.00 86.75 290 PHE A CA 1
ATOM 2340 C C . PHE A 1 290 ? 20.729 9.447 -49.929 1.00 86.75 290 PHE A C 1
ATOM 2342 O O . PHE A 1 290 ? 21.689 8.726 -50.200 1.00 86.75 290 PHE A O 1
ATOM 2349 N N . ALA A 1 291 ? 19.610 9.479 -50.653 1.00 85.56 291 ALA A N 1
ATOM 2350 C CA . ALA A 1 291 ? 19.342 8.615 -51.800 1.00 85.56 291 ALA A CA 1
ATOM 2351 C C . ALA A 1 291 ? 18.478 9.338 -52.846 1.00 85.56 291 ALA A C 1
ATOM 2353 O O . ALA A 1 291 ? 17.743 10.278 -52.528 1.00 85.56 291 ALA A O 1
ATOM 2354 N N . SER A 1 292 ? 18.537 8.895 -54.102 1.00 82.88 292 SER A N 1
ATOM 2355 C CA . SER A 1 292 ? 17.675 9.423 -55.167 1.00 82.88 292 SER A CA 1
ATOM 2356 C C . SER A 1 292 ? 16.190 9.155 -54.917 1.00 82.88 292 SER A C 1
ATOM 2358 O O . SER A 1 292 ? 15.803 8.172 -54.275 1.00 82.88 292 SER A O 1
ATOM 2360 N N . ARG A 1 293 ? 15.330 10.028 -55.463 1.00 72.81 293 ARG A N 1
ATOM 2361 C CA . ARG A 1 293 ? 13.869 9.924 -55.312 1.00 72.81 293 ARG A CA 1
ATOM 2362 C C . ARG A 1 293 ? 13.360 8.543 -55.727 1.00 72.81 293 ARG A C 1
ATOM 2364 O O . ARG A 1 293 ? 13.693 8.060 -56.805 1.00 72.81 293 ARG A O 1
ATOM 2371 N N . ASN A 1 294 ? 12.473 7.981 -54.906 1.00 71.69 294 ASN A N 1
ATOM 2372 C CA . ASN A 1 294 ? 11.779 6.705 -55.129 1.00 71.69 294 ASN A CA 1
ATOM 2373 C C . ASN A 1 294 ? 12.681 5.458 -55.145 1.00 71.69 294 ASN A C 1
ATOM 2375 O O . ASN A 1 294 ? 12.229 4.402 -55.573 1.00 71.69 294 ASN A O 1
ATOM 2379 N N . LYS A 1 295 ? 13.939 5.560 -54.701 1.00 75.50 295 LYS A N 1
ATOM 2380 C CA . LYS A 1 295 ? 14.838 4.403 -54.611 1.00 75.50 295 LYS A CA 1
ATOM 2381 C C . LYS A 1 295 ? 14.583 3.531 -53.378 1.00 75.50 295 LYS A C 1
ATOM 2383 O O . LYS A 1 295 ? 14.818 2.330 -53.420 1.00 75.50 295 LYS A O 1
ATOM 2388 N N . LEU A 1 296 ? 14.121 4.143 -52.291 1.00 79.94 296 LEU A N 1
ATOM 2389 C CA . LEU A 1 296 ? 13.884 3.490 -51.007 1.00 79.94 296 LEU A CA 1
ATOM 2390 C C . LEU A 1 296 ? 12.389 3.529 -50.673 1.00 79.94 296 LEU A C 1
ATOM 2392 O O . LEU A 1 296 ? 11.755 4.581 -50.783 1.00 79.94 296 LEU A O 1
ATOM 2396 N N . GLU A 1 297 ? 11.848 2.395 -50.237 1.00 77.69 297 GLU A N 1
ATOM 2397 C CA . GLU A 1 297 ? 10.455 2.221 -49.801 1.00 77.69 297 GLU A CA 1
ATOM 2398 C C . GLU A 1 297 ? 10.427 1.769 -48.326 1.00 77.69 297 GLU A C 1
ATOM 2400 O O . GLU A 1 297 ? 11.401 1.200 -47.847 1.00 77.69 297 GLU A O 1
ATOM 2405 N N . ASP A 1 298 ? 9.349 2.033 -47.579 1.00 79.00 298 ASP A N 1
ATOM 2406 C CA . ASP A 1 298 ? 9.132 1.511 -46.210 1.00 79.00 298 ASP A CA 1
ATOM 2407 C C . ASP A 1 298 ? 10.239 1.796 -45.166 1.00 79.00 298 ASP A C 1
ATOM 2409 O O . ASP A 1 298 ? 10.626 0.949 -44.360 1.00 79.00 298 ASP A O 1
ATOM 2413 N N . ILE A 1 299 ? 10.733 3.034 -45.134 1.00 78.00 299 ILE A N 1
ATOM 2414 C CA . ILE A 1 299 ? 11.844 3.441 -44.260 1.00 78.00 299 ILE A CA 1
ATOM 2415 C C . ILE A 1 299 ? 11.391 3.530 -42.784 1.00 78.00 299 ILE A C 1
ATOM 2417 O O . ILE A 1 299 ? 10.338 4.117 -42.499 1.00 78.00 299 ILE A O 1
ATOM 2421 N N . PRO A 1 300 ? 12.170 2.997 -41.818 1.00 78.12 300 PRO A N 1
ATOM 2422 C CA . PRO A 1 300 ? 11.812 3.022 -40.401 1.00 78.12 300 PRO A CA 1
ATOM 2423 C C . PRO A 1 300 ? 11.580 4.427 -39.834 1.00 78.12 300 PRO A C 1
ATOM 2425 O O . PRO A 1 300 ? 12.274 5.394 -40.158 1.00 78.12 300 PRO A O 1
ATOM 2428 N N . LYS A 1 301 ? 10.617 4.535 -38.909 1.00 77.75 301 LYS A N 1
ATOM 2429 C CA . LYS A 1 301 ? 10.339 5.787 -38.191 1.00 77.75 301 LYS A CA 1
ATOM 2430 C C . LYS A 1 301 ? 11.572 6.222 -37.393 1.00 77.75 301 LYS A C 1
ATOM 2432 O O . LYS A 1 301 ? 12.055 5.464 -36.562 1.00 77.75 301 LYS A O 1
ATOM 2437 N N . GLY A 1 302 ? 12.013 7.463 -37.602 1.00 80.44 302 GLY A N 1
ATOM 2438 C CA . GLY A 1 302 ? 13.181 8.049 -36.928 1.00 80.44 302 GLY A CA 1
ATOM 2439 C C . GLY A 1 302 ? 14.406 8.221 -37.830 1.00 80.44 30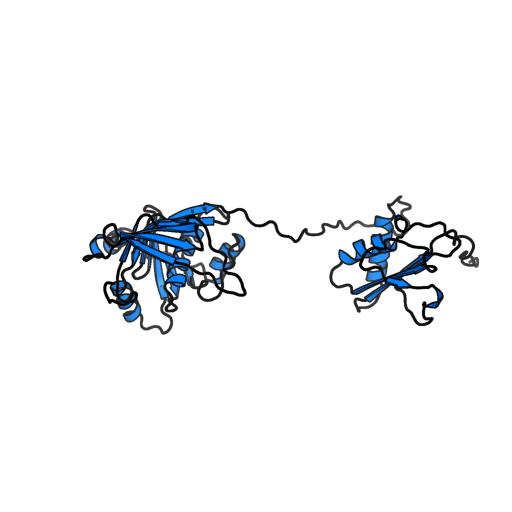2 GLY A C 1
ATOM 2440 O O . GLY A 1 302 ? 15.332 8.924 -37.442 1.00 80.44 302 GLY A O 1
ATOM 2441 N N . VAL A 1 303 ? 14.386 7.653 -39.041 1.00 85.56 303 VAL A N 1
ATOM 2442 C CA . VAL A 1 303 ? 15.386 7.916 -40.085 1.00 85.56 303 VAL A CA 1
ATOM 2443 C C . VAL A 1 303 ? 14.893 9.046 -40.993 1.00 85.56 303 VAL A C 1
ATOM 2445 O O . VAL A 1 303 ? 13.758 9.023 -41.471 1.00 85.56 303 VAL A O 1
ATOM 2448 N N . ILE A 1 304 ? 15.738 10.051 -41.219 1.00 86.00 304 ILE A N 1
ATOM 2449 C CA . ILE A 1 304 ? 15.468 11.195 -42.098 1.00 86.00 304 ILE A CA 1
ATOM 2450 C C . ILE A 1 304 ? 16.003 10.870 -43.488 1.00 86.00 304 ILE A C 1
ATOM 2452 O O . ILE A 1 304 ? 17.129 10.406 -43.618 1.00 86.00 304 ILE A O 1
ATOM 2456 N N . VAL A 1 305 ? 15.213 11.118 -44.532 1.00 86.38 305 VAL A N 1
ATOM 2457 C CA . VAL A 1 305 ? 15.596 10.790 -45.911 1.00 86.38 305 VAL A CA 1
ATOM 2458 C C . VAL A 1 305 ? 15.583 12.053 -46.747 1.00 86.38 305 VAL A C 1
ATOM 2460 O O . VAL A 1 305 ? 14.591 12.783 -46.754 1.00 86.38 305 VAL A O 1
ATOM 2463 N N . ALA A 1 306 ? 16.687 12.309 -47.437 1.00 85.19 306 ALA A N 1
ATOM 2464 C CA . ALA A 1 306 ? 16.876 13.497 -48.255 1.00 85.19 306 ALA A CA 1
ATOM 2465 C C . ALA A 1 306 ? 17.592 13.157 -49.568 1.00 85.19 306 ALA A C 1
ATOM 2467 O O . ALA A 1 306 ? 18.188 12.094 -49.720 1.00 85.19 306 ALA A O 1
ATOM 2468 N N . GLU A 1 307 ? 17.530 14.063 -50.542 1.00 82.81 307 GLU A N 1
ATOM 2469 C CA . GLU A 1 307 ? 18.311 13.915 -51.771 1.00 82.81 307 GLU A CA 1
ATOM 2470 C C . GLU A 1 307 ? 19.785 14.269 -51.525 1.00 82.81 307 GLU A C 1
ATOM 2472 O O . GLU A 1 307 ? 20.057 15.203 -50.768 1.00 82.81 307 GLU A O 1
ATOM 2477 N N . PRO A 1 308 ? 20.752 13.618 -52.202 1.00 80.44 308 PRO A N 1
ATOM 2478 C CA . PRO A 1 308 ? 22.183 13.895 -52.018 1.00 80.44 308 PRO A CA 1
ATOM 2479 C C . PRO A 1 308 ? 22.597 15.362 -52.231 1.00 80.44 308 PRO A C 1
ATOM 2481 O O . PRO A 1 308 ? 23.581 15.820 -51.660 1.00 80.44 308 PRO A O 1
ATOM 2484 N N . ASN A 1 309 ? 21.842 16.122 -53.031 1.00 77.50 309 ASN A N 1
ATOM 2485 C CA . ASN A 1 309 ? 22.063 17.555 -53.263 1.00 77.50 309 ASN A CA 1
ATOM 2486 C C . ASN A 1 309 ? 21.704 18.448 -52.054 1.00 77.50 309 ASN A C 1
ATOM 2488 O O . ASN A 1 309 ? 22.026 19.633 -52.072 1.00 77.50 309 ASN A O 1
ATOM 2492 N N . MET A 1 310 ? 21.044 17.898 -51.030 1.00 75.62 310 MET A N 1
ATOM 2493 C CA . MET A 1 310 ? 20.656 18.597 -49.801 1.00 75.62 310 MET A CA 1
ATOM 2494 C C . MET A 1 310 ? 21.717 18.499 -48.696 1.00 75.62 310 MET A C 1
ATOM 2496 O O . MET A 1 310 ? 21.489 18.997 -47.598 1.00 75.62 310 MET A O 1
ATOM 2500 N N . ILE A 1 311 ? 22.857 17.850 -48.954 1.00 74.31 311 ILE A N 1
ATOM 2501 C CA . ILE A 1 311 ? 23.987 17.825 -48.021 1.00 74.31 311 ILE A CA 1
ATOM 2502 C C . ILE A 1 311 ? 24.651 19.206 -48.048 1.00 74.31 311 ILE A C 1
ATOM 2504 O O . ILE A 1 311 ? 25.245 19.595 -49.056 1.00 74.31 311 ILE A O 1
ATOM 2508 N N . GLU A 1 312 ? 24.543 19.962 -46.956 1.00 69.62 312 GLU A N 1
ATOM 2509 C CA . GLU A 1 312 ? 25.197 21.268 -46.837 1.00 69.62 312 GLU A CA 1
ATOM 2510 C C . GLU A 1 312 ? 26.716 21.095 -46.636 1.00 69.62 312 GLU A C 1
ATOM 2512 O O . GLU A 1 312 ? 27.182 20.154 -45.998 1.00 69.62 312 GLU A O 1
ATOM 2517 N N . THR A 1 313 ? 27.533 22.001 -47.178 1.00 57.53 313 THR A N 1
ATOM 2518 C CA . THR A 1 313 ? 29.006 21.902 -47.083 1.00 57.53 313 THR A CA 1
ATOM 2519 C C . THR A 1 313 ? 29.558 22.163 -45.679 1.00 57.53 313 THR A C 1
ATOM 2521 O O . THR A 1 313 ? 30.681 21.757 -45.392 1.00 57.53 313 THR A O 1
ATOM 2524 N N . ASP A 1 314 ? 28.770 22.806 -44.814 1.00 55.25 314 ASP A N 1
ATOM 2525 C CA . ASP A 1 314 ? 29.114 23.095 -43.413 1.00 55.25 314 ASP A CA 1
ATOM 2526 C C . ASP A 1 314 ? 28.516 22.060 -42.437 1.00 55.25 314 ASP A C 1
ATOM 2528 O O . ASP A 1 314 ? 28.572 22.221 -41.215 1.00 55.25 314 ASP A O 1
ATOM 2532 N N . ASP A 1 315 ? 27.932 20.984 -42.967 1.00 59.78 315 ASP A N 1
ATOM 2533 C CA . ASP A 1 315 ? 27.196 19.991 -42.200 1.00 59.78 315 ASP A CA 1
ATOM 2534 C C . ASP A 1 315 ? 28.157 18.964 -41.574 1.00 59.78 315 ASP A C 1
ATOM 2536 O O . ASP A 1 315 ? 28.736 18.108 -42.246 1.00 59.78 315 ASP A O 1
ATOM 2540 N N . ILE A 1 316 ? 28.372 19.056 -40.259 1.00 68.62 316 ILE A N 1
ATOM 2541 C CA . ILE A 1 316 ? 29.316 18.184 -39.546 1.00 68.62 316 ILE A CA 1
ATOM 2542 C C . ILE A 1 316 ? 28.624 16.860 -39.206 1.00 68.62 316 ILE A C 1
ATOM 2544 O O . ILE A 1 316 ? 27.854 16.766 -38.247 1.00 68.62 316 ILE A O 1
ATOM 2548 N N . ALA A 1 317 ? 28.922 15.815 -39.978 1.00 75.38 317 ALA A N 1
ATOM 2549 C CA . ALA A 1 317 ? 28.538 14.447 -39.644 1.00 75.38 317 ALA A CA 1
ATOM 2550 C C . ALA A 1 317 ? 29.519 13.835 -38.636 1.00 75.38 317 ALA A C 1
ATOM 2552 O O . ALA A 1 317 ? 30.734 13.873 -38.821 1.00 75.38 317 ALA A O 1
ATOM 2553 N N . SER A 1 318 ? 28.985 13.223 -37.581 1.00 76.94 318 SER A N 1
ATOM 2554 C CA . SER A 1 318 ? 29.766 12.465 -36.596 1.00 76.94 318 SER A CA 1
ATOM 2555 C C . SER A 1 318 ? 30.132 11.071 -37.111 1.00 76.94 318 SER A C 1
ATOM 2557 O O . SER A 1 318 ? 31.113 10.480 -36.667 1.00 76.94 318 SER A O 1
ATOM 2559 N N . PHE A 1 319 ? 29.320 10.529 -38.022 1.00 83.19 319 PHE A N 1
ATOM 2560 C CA . PHE A 1 319 ? 29.483 9.192 -38.578 1.00 83.19 319 PHE A CA 1
ATOM 2561 C C . PHE A 1 319 ? 28.958 9.154 -40.015 1.00 83.19 319 PHE A C 1
ATOM 2563 O O . PHE A 1 319 ? 27.841 9.605 -40.269 1.00 83.19 319 PHE A O 1
ATOM 2570 N N . ALA A 1 320 ? 29.747 8.625 -40.948 1.00 85.25 320 ALA A N 1
ATOM 2571 C CA . ALA A 1 320 ? 29.382 8.539 -42.359 1.00 85.25 320 ALA A CA 1
ATOM 2572 C C . ALA A 1 320 ? 29.536 7.103 -42.870 1.00 85.25 320 ALA A C 1
ATOM 2574 O O . ALA A 1 320 ? 30.523 6.434 -42.562 1.00 85.25 320 ALA A O 1
ATOM 2575 N N . ILE A 1 321 ? 28.565 6.652 -43.657 1.00 85.38 321 ILE A N 1
ATOM 2576 C CA . ILE A 1 321 ? 28.506 5.324 -44.262 1.00 85.38 321 ILE A CA 1
ATOM 2577 C C . ILE A 1 321 ? 28.325 5.508 -45.761 1.00 85.38 321 ILE A C 1
ATOM 2579 O O . ILE A 1 321 ? 27.436 6.234 -46.201 1.00 85.38 321 ILE A O 1
ATOM 2583 N N . GLY A 1 322 ? 29.183 4.855 -46.537 1.00 80.06 322 GLY A N 1
ATOM 2584 C CA . GLY A 1 322 ? 29.026 4.735 -47.978 1.00 80.06 322 GLY A CA 1
ATOM 2585 C C . GLY A 1 322 ? 28.536 3.339 -48.323 1.00 80.06 322 GLY A C 1
ATOM 2586 O O . GLY A 1 322 ? 29.086 2.353 -47.831 1.00 80.06 322 GLY A O 1
ATOM 2587 N N . CYS A 1 323 ? 27.521 3.275 -49.169 1.00 69.75 323 CYS A N 1
ATOM 2588 C CA . CYS A 1 323 ? 27.106 2.057 -49.835 1.00 69.75 323 CYS A CA 1
ATOM 2589 C C . CYS A 1 323 ? 27.913 1.841 -51.131 1.00 69.75 323 CYS A C 1
ATOM 2591 O O . CYS A 1 323 ? 28.296 2.806 -51.787 1.00 69.75 323 CYS A O 1
ATOM 2593 N N . GLY A 1 324 ? 28.206 0.583 -51.479 1.00 60.25 324 GLY A N 1
ATOM 2594 C CA . GLY A 1 324 ? 28.891 0.223 -52.731 1.00 60.25 324 GLY A CA 1
ATOM 2595 C C . GLY A 1 324 ? 30.422 0.106 -52.666 1.00 60.25 324 GLY A C 1
ATOM 2596 O O . GLY A 1 324 ? 31.056 0.290 -51.624 1.00 60.25 324 GLY A O 1
ATOM 2597 N N . ASP A 1 325 ? 31.031 -0.231 -53.810 1.00 47.59 325 ASP A N 1
ATOM 2598 C CA . ASP A 1 325 ? 32.479 -0.426 -53.985 1.00 47.59 325 ASP A CA 1
ATOM 2599 C C . ASP A 1 325 ? 33.250 0.911 -53.950 1.00 47.59 325 ASP A C 1
ATOM 2601 O O . ASP A 1 325 ? 33.873 1.339 -54.921 1.00 47.59 325 ASP A O 1
ATOM 2605 N N . TYR A 1 326 ? 33.286 1.576 -52.796 1.00 46.31 326 TYR A N 1
ATOM 2606 C CA . TYR A 1 326 ? 34.169 2.725 -52.545 1.00 46.31 326 TYR A CA 1
ATOM 2607 C C . TYR A 1 326 ? 35.633 2.310 -52.267 1.00 46.31 326 TYR A C 1
ATOM 2609 O O . TYR A 1 326 ? 36.377 3.007 -51.576 1.00 46.31 326 TYR A O 1
ATOM 2617 N N . ILE A 1 327 ? 36.083 1.169 -52.806 1.00 38.78 327 ILE A N 1
ATOM 2618 C CA . ILE A 1 327 ? 37.424 0.609 -52.553 1.00 38.78 327 ILE A CA 1
ATOM 2619 C C . ILE A 1 327 ? 38.496 1.158 -53.517 1.00 38.78 327 ILE A C 1
A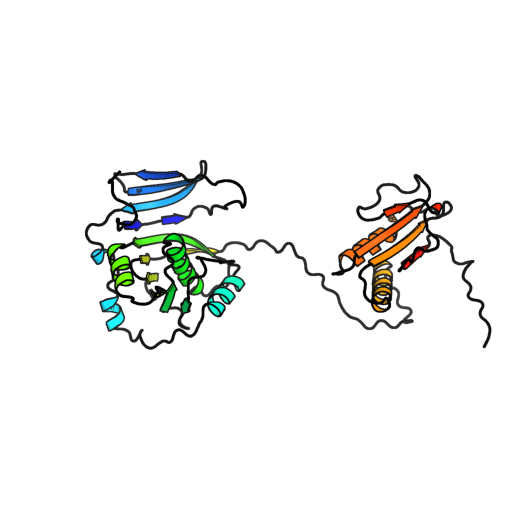TOM 2621 O O . ILE A 1 327 ? 39.686 1.078 -53.208 1.00 38.78 327 ILE A O 1
ATOM 2625 N N . ASP A 1 328 ? 38.131 1.833 -54.611 1.00 35.16 328 ASP A N 1
ATOM 2626 C CA . ASP A 1 328 ? 39.134 2.378 -55.547 1.00 35.16 328 ASP A CA 1
ATOM 2627 C C . ASP A 1 328 ? 39.555 3.839 -55.276 1.00 35.16 328 ASP A C 1
ATOM 2629 O O . ASP A 1 328 ? 40.561 4.301 -55.817 1.00 35.16 328 ASP A O 1
ATOM 2633 N N . GLY A 1 329 ? 38.847 4.570 -54.406 1.00 34.59 329 GLY A N 1
ATOM 2634 C CA . GLY A 1 329 ? 39.063 6.012 -54.191 1.00 34.59 329 GLY A CA 1
ATOM 2635 C C . GLY A 1 329 ? 39.895 6.409 -52.966 1.00 34.59 329 GLY A C 1
ATOM 2636 O O . GLY A 1 329 ? 40.408 7.525 -52.916 1.00 34.59 329 GLY A O 1
ATOM 2637 N N . ILE A 1 330 ? 40.063 5.519 -51.981 1.00 34.81 330 ILE A N 1
ATOM 2638 C CA . ILE A 1 330 ? 40.803 5.801 -50.737 1.00 34.81 330 ILE A CA 1
ATOM 2639 C C . ILE A 1 330 ? 41.960 4.808 -50.604 1.00 34.81 330 ILE A C 1
ATOM 2641 O O . ILE A 1 330 ? 42.051 4.021 -49.665 1.00 34.81 330 ILE A O 1
ATOM 2645 N N . ARG A 1 331 ? 42.901 4.850 -51.552 1.00 28.95 331 ARG A N 1
ATOM 2646 C CA . ARG A 1 331 ? 44.284 4.509 -51.207 1.00 28.95 331 ARG A CA 1
ATOM 2647 C C . ARG A 1 331 ? 44.875 5.758 -50.560 1.00 28.95 331 ARG A C 1
ATOM 2649 O O . ARG A 1 331 ? 45.117 6.724 -51.285 1.00 28.95 331 ARG A O 1
ATOM 2656 N N . PRO A 1 332 ? 45.119 5.797 -49.235 1.00 33.44 332 PRO A N 1
ATOM 2657 C CA . PRO A 1 332 ? 46.006 6.818 -48.711 1.00 33.44 332 PRO A CA 1
ATOM 2658 C C . PRO A 1 332 ? 47.317 6.661 -49.476 1.00 33.44 332 PRO A C 1
ATOM 2660 O O . PRO A 1 332 ? 47.834 5.547 -49.590 1.00 33.44 332 PRO A O 1
ATOM 2663 N N . ASN A 1 333 ? 47.816 7.755 -50.053 1.00 32.12 333 ASN A N 1
ATOM 2664 C CA . ASN A 1 333 ? 49.172 7.806 -50.573 1.00 32.12 333 ASN A CA 1
ATOM 2665 C C . ASN A 1 333 ? 50.086 7.246 -49.482 1.00 32.12 333 ASN A C 1
ATOM 2667 O O . ASN A 1 333 ? 50.340 7.904 -48.474 1.00 32.12 333 ASN A O 1
ATOM 2671 N N . THR A 1 334 ? 50.548 6.010 -49.662 1.00 33.94 334 THR A N 1
ATOM 2672 C CA . THR A 1 334 ? 51.636 5.446 -48.880 1.00 33.94 334 THR A CA 1
ATOM 2673 C C . THR A 1 334 ? 52.885 6.190 -49.312 1.00 33.94 334 THR A C 1
ATOM 2675 O O . THR A 1 334 ? 53.657 5.725 -50.152 1.00 33.94 334 THR A O 1
ATOM 2678 N N . THR A 1 335 ? 53.053 7.394 -48.775 1.00 32.28 335 THR A N 1
ATOM 2679 C CA . THR A 1 335 ? 54.345 8.048 -48.710 1.00 32.28 335 THR A CA 1
ATOM 2680 C C . THR A 1 335 ? 55.204 7.143 -47.841 1.00 32.28 335 THR A C 1
ATOM 2682 O O . THR A 1 335 ? 54.962 6.998 -46.644 1.00 32.28 335 THR A O 1
ATOM 2685 N N . LYS A 1 336 ? 56.151 6.459 -48.485 1.00 33.84 336 LYS A N 1
ATOM 2686 C CA . LYS A 1 336 ? 57.244 5.759 -47.818 1.00 33.84 336 LYS A CA 1
ATOM 2687 C C . LYS A 1 336 ? 57.904 6.709 -46.817 1.00 33.84 336 LYS A C 1
ATOM 2689 O O . LYS A 1 336 ? 58.433 7.735 -47.239 1.00 33.84 336 LYS A O 1
ATOM 2694 N N . TYR A 1 337 ? 57.924 6.303 -45.555 1.00 33.62 337 TYR A N 1
ATOM 2695 C CA . TYR A 1 337 ? 59.054 6.505 -44.655 1.00 33.62 337 TYR A CA 1
ATOM 2696 C C . TYR A 1 337 ? 59.349 5.180 -43.967 1.00 33.62 337 TYR A C 1
ATOM 2698 O O . TYR A 1 337 ? 58.376 4.531 -43.519 1.00 33.62 337 TYR A O 1
#

Sequence (337 aa):
MMGQLYTEMSIVMENVKFNRATIVPEVGKVEIIVMIQKGSGKFEVVEGDTAIVTGKIRLVTNLSKEKVPFDVINRNIDVNDEEEELDERDIYKELKSRGYQYSGLFRSIRSVSVSRKKGHIEWKKNWVAFMDNLLQMIIFNLDSRNLVMPTGIRKLVIDINAHQQYLQSVTSKEKYVPVQYYKNIDVIAAGGVEIHKVRASEIARKRSIYDPLIEEYKFTAYRDRKIMSLQEILTLSIHITLENIPIMIKMKTIELVDDKDNISTEELVSPVILDILNNLSMVEVNVNVFASRNKLEDIPKGVIVAEPNMIETDDIASFAIGCGDYIDGIRPNTTKY